Protein AF-A0A6A6B1C8-F1 (afdb_monomer)

pLDDT: mean 87.08, std 14.09, range [43.38, 98.38]

Radius of gyration: 24.01 Å; Cα contacts (8 Å, |Δi|>4): 319; chains: 1; bounding box: 39×41×88 Å

Solvent-accessible surface area (backbone atoms only — not comparable to full-atom values): 12130 Å² total; per-residue (Å²): 131,58,52,66,60,50,43,47,50,53,47,49,48,55,52,43,29,53,68,25,81,79,65,67,47,29,38,34,37,34,41,22,23,79,94,68,82,34,65,44,37,39,39,39,47,68,43,83,43,80,37,74,90,77,73,42,57,25,36,40,29,38,37,33,67,55,19,67,84,50,44,83,77,38,50,70,56,56,53,50,55,71,58,84,76,48,70,48,68,42,77,46,82,42,52,72,65,31,48,37,51,52,30,58,48,45,45,60,23,27,60,76,56,61,88,70,74,74,56,99,86,34,61,45,72,76,65,73,34,85,36,68,30,64,54,91,49,48,54,25,62,61,70,70,43,39,46,45,87,43,66,71,45,28,69,76,36,61,76,44,62,81,48,32,75,64,18,27,37,24,43,49,56,78,78,77,92,45,77,91,82,41,89,68,87,74,74,77,72,74,74,79,79,77,70,58,69,64,54,58,57,52,58,54,58,66,63,75,74,114

Structure (mmCIF, N/CA/C/O backbone):
data_AF-A0A6A6B1C8-F1
#
_entry.id   AF-A0A6A6B1C8-F1
#
loop_
_atom_site.group_PDB
_atom_site.id
_atom_site.type_symbol
_atom_site.label_atom_id
_atom_site.label_alt_id
_atom_site.label_comp_id
_atom_site.label_asym_id
_atom_site.label_entity_id
_atom_site.label_seq_id
_atom_site.pdbx_PDB_ins_code
_atom_site.Cartn_x
_atom_site.Cartn_y
_atom_site.Cartn_z
_atom_site.occupancy
_atom_site.B_iso_or_equiv
_atom_site.auth_seq_id
_atom_site.auth_comp_id
_atom_site.auth_asym_id
_atom_site.auth_atom_id
_atom_site.pdbx_PDB_model_num
ATOM 1 N N . ILE A 1 1 ? 6.700 11.688 18.609 1.00 70.94 1 ILE A N 1
ATOM 2 C CA . ILE A 1 1 ? 6.165 10.345 18.274 1.00 70.94 1 ILE A CA 1
ATOM 3 C C . ILE A 1 1 ? 7.104 9.763 17.229 1.00 70.94 1 ILE A C 1
ATOM 5 O O . ILE A 1 1 ? 7.434 10.493 16.304 1.00 70.94 1 ILE A O 1
ATOM 9 N N . ASP A 1 2 ? 7.600 8.538 17.405 1.00 87.75 2 ASP A N 1
ATOM 10 C CA . ASP A 1 2 ? 8.524 7.925 16.441 1.00 87.75 2 ASP A CA 1
ATOM 11 C C . ASP A 1 2 ? 7.809 7.461 15.154 1.00 87.75 2 ASP A C 1
ATOM 13 O O . ASP A 1 2 ? 6.580 7.336 15.114 1.00 87.75 2 ASP A O 1
ATOM 17 N N . SER A 1 3 ? 8.580 7.186 14.098 1.00 89.50 3 SER A N 1
ATOM 18 C CA . SER A 1 3 ? 8.059 6.811 12.776 1.00 89.50 3 SER A CA 1
ATOM 19 C C . SER A 1 3 ? 7.223 5.528 12.777 1.00 89.50 3 SER A C 1
ATOM 21 O O . SER A 1 3 ? 6.255 5.442 12.022 1.00 89.50 3 SER A O 1
ATOM 23 N N . ARG A 1 4 ? 7.510 4.553 13.650 1.00 89.50 4 ARG A N 1
ATOM 24 C CA . ARG A 1 4 ? 6.739 3.297 13.721 1.00 89.50 4 ARG A CA 1
ATOM 25 C C . ARG A 1 4 ? 5.375 3.527 14.339 1.00 89.50 4 ARG A C 1
ATOM 27 O O . ARG A 1 4 ? 4.384 2.983 13.856 1.00 89.50 4 ARG A O 1
ATOM 34 N N . THR A 1 5 ? 5.316 4.351 15.382 1.00 90.88 5 THR A N 1
ATOM 35 C CA . THR A 1 5 ? 4.042 4.736 15.992 1.00 90.88 5 THR A CA 1
ATOM 36 C C . THR A 1 5 ? 3.161 5.474 14.981 1.00 90.88 5 THR A C 1
ATOM 38 O O . THR A 1 5 ? 1.979 5.154 14.872 1.00 90.88 5 THR A O 1
ATOM 41 N N . ARG A 1 6 ? 3.728 6.388 14.181 1.00 93.69 6 ARG A N 1
ATOM 42 C CA . ARG A 1 6 ? 2.983 7.075 13.109 1.00 93.69 6 ARG A CA 1
ATOM 43 C C . ARG A 1 6 ? 2.518 6.124 12.013 1.00 93.69 6 ARG A C 1
ATOM 45 O O . ARG A 1 6 ? 1.336 6.103 11.702 1.00 93.69 6 ARG A O 1
ATOM 52 N N . PHE A 1 7 ? 3.386 5.230 11.548 1.00 94.94 7 PHE A N 1
ATOM 53 C CA . PHE A 1 7 ? 3.012 4.196 10.582 1.00 94.94 7 PHE A CA 1
ATOM 54 C C . PHE A 1 7 ? 1.857 3.311 11.077 1.00 94.94 7 PHE A C 1
ATOM 56 O O . PHE A 1 7 ? 0.912 3.029 10.338 1.00 94.94 7 PHE A O 1
ATOM 63 N N . LYS A 1 8 ? 1.869 2.923 12.359 1.00 94.44 8 LYS A N 1
ATOM 64 C CA . LYS A 1 8 ? 0.748 2.210 12.994 1.00 94.44 8 LYS A CA 1
ATOM 65 C C . LYS A 1 8 ? -0.526 3.051 13.054 1.00 94.44 8 LYS A C 1
ATOM 67 O O . LYS A 1 8 ? -1.606 2.501 12.855 1.00 94.44 8 LYS A O 1
ATOM 72 N N . GLN A 1 9 ? -0.422 4.357 13.296 1.00 94.19 9 GLN A N 1
ATOM 73 C CA . GLN A 1 9 ? -1.561 5.281 13.233 1.00 94.19 9 GLN A CA 1
ATOM 74 C C . GLN A 1 9 ? -2.109 5.413 11.802 1.00 94.19 9 GLN A C 1
ATOM 76 O O . GLN A 1 9 ? -3.329 5.420 11.623 1.00 94.19 9 GLN A O 1
ATOM 81 N N . GLY A 1 10 ? -1.242 5.440 10.786 1.00 95.25 10 GLY A N 1
ATOM 82 C CA . GLY A 1 10 ? -1.625 5.410 9.374 1.00 95.25 10 GLY A CA 1
ATOM 83 C C . GLY A 1 10 ? -2.378 4.126 9.017 1.00 95.25 10 GLY A C 1
ATOM 84 O O . GLY A 1 10 ? -3.484 4.184 8.478 1.00 95.25 10 GLY A O 1
ATOM 85 N N . LEU A 1 11 ? -1.843 2.963 9.410 1.00 96.75 11 LEU A N 1
ATOM 86 C CA . LEU A 1 11 ? -2.530 1.675 9.270 1.00 96.75 11 LEU A CA 1
ATOM 87 C C . LEU A 1 11 ? -3.881 1.682 9.994 1.00 96.75 11 LEU A C 1
ATOM 89 O O . LEU A 1 11 ? -4.900 1.366 9.388 1.00 96.75 11 LEU A O 1
ATOM 93 N N . PHE A 1 12 ? -3.918 2.088 11.262 1.00 94.81 12 PHE A N 1
ATOM 94 C CA . PHE A 1 12 ? -5.158 2.189 12.033 1.00 94.81 12 PHE A CA 1
ATOM 95 C C . PHE A 1 12 ? -6.208 3.051 11.319 1.00 94.81 12 PHE A C 1
ATOM 97 O O . PHE A 1 12 ? -7.362 2.636 11.200 1.00 94.81 12 PHE A O 1
ATOM 104 N N . SER A 1 13 ? -5.794 4.196 10.770 1.00 94.69 13 SER A N 1
ATOM 105 C CA . SER A 1 13 ? -6.664 5.099 10.013 1.00 94.69 13 SER A CA 1
ATOM 106 C C . SER A 1 13 ? -7.277 4.408 8.793 1.00 94.69 13 SER A C 1
ATOM 108 O O . SER A 1 13 ? -8.493 4.474 8.614 1.00 94.69 13 SER A O 1
ATOM 110 N N . LEU A 1 14 ? -6.486 3.671 7.998 1.00 96.19 14 LEU A N 1
ATOM 111 C CA . LEU A 1 14 ? -7.016 2.896 6.863 1.00 96.19 14 LEU A CA 1
ATOM 112 C C . LEU A 1 14 ? -8.115 1.917 7.303 1.00 96.19 14 LEU A C 1
ATOM 114 O O . LEU A 1 14 ? -9.178 1.847 6.684 1.00 96.19 14 LEU A O 1
ATOM 118 N N . PHE A 1 15 ? -7.871 1.161 8.377 1.00 96.00 15 PHE A N 1
ATOM 119 C CA . PHE A 1 15 ? -8.800 0.135 8.858 1.00 96.00 15 PHE A CA 1
ATOM 120 C C . PHE A 1 15 ? -10.086 0.738 9.423 1.00 96.00 15 PHE A C 1
ATOM 122 O O . PHE A 1 15 ? -11.181 0.287 9.076 1.00 96.00 15 PHE A O 1
ATOM 129 N N . ILE A 1 16 ? -9.974 1.771 10.258 1.00 94.12 16 ILE A N 1
ATOM 130 C CA . ILE A 1 16 ? -11.135 2.422 10.867 1.00 94.12 16 ILE A CA 1
ATOM 131 C C . ILE A 1 16 ? -12.001 3.095 9.809 1.00 94.12 16 ILE A C 1
ATOM 133 O O . ILE A 1 16 ? -13.211 2.852 9.775 1.00 94.12 16 ILE A O 1
ATOM 137 N N . HIS A 1 17 ? -11.404 3.850 8.889 1.00 93.94 17 HIS A N 1
ATOM 138 C CA . HIS A 1 17 ? -12.164 4.471 7.813 1.00 93.94 17 HIS A CA 1
ATOM 139 C C . HIS A 1 17 ? -12.790 3.432 6.881 1.00 93.94 17 HIS A C 1
ATOM 141 O O . HIS A 1 17 ? -13.961 3.565 6.550 1.00 93.94 17 HIS A O 1
ATOM 147 N N . GLN A 1 18 ? -12.093 2.358 6.502 1.00 94.56 18 GLN A N 1
ATOM 148 C CA . GLN A 1 18 ? -12.702 1.329 5.647 1.00 94.56 18 GLN A CA 1
ATOM 149 C C . GLN A 1 18 ? -13.809 0.537 6.361 1.00 94.56 18 GLN A C 1
ATOM 151 O O . GLN A 1 18 ? -14.737 0.030 5.722 1.00 94.56 18 GLN A O 1
ATOM 156 N N . SER A 1 19 ? -13.733 0.402 7.685 1.00 93.38 19 SER A N 1
ATOM 157 C CA . SER A 1 19 ? -14.775 -0.272 8.462 1.00 93.38 19 SER A CA 1
ATOM 158 C C . SER A 1 19 ? -16.072 0.541 8.557 1.00 93.38 19 SER A C 1
ATOM 160 O O . SER A 1 19 ? -17.139 -0.045 8.718 1.00 93.38 19 SER A O 1
ATOM 162 N N . GLY A 1 20 ? -15.998 1.872 8.438 1.00 90.44 20 GLY A N 1
ATOM 163 C CA . GLY A 1 20 ? -17.127 2.771 8.691 1.00 90.44 20 GLY A CA 1
ATOM 164 C C . GLY A 1 20 ? -17.481 2.933 10.175 1.00 90.44 20 GLY A C 1
ATOM 165 O O . GLY A 1 20 ? -18.485 3.563 10.488 1.00 90.44 20 GLY A O 1
ATOM 166 N N . LEU A 1 21 ? -16.667 2.410 11.104 1.00 87.50 21 LEU A N 1
ATOM 167 C CA . LEU A 1 21 ? -16.924 2.502 12.550 1.00 87.50 21 LEU A CA 1
ATOM 168 C C . LEU A 1 21 ? -16.977 3.947 13.072 1.00 87.50 21 LEU A C 1
ATOM 170 O O . LEU A 1 21 ? -17.628 4.209 14.077 1.00 87.50 21 LEU A O 1
ATOM 174 N N . GLN A 1 22 ? -16.320 4.885 12.386 1.00 81.38 22 GLN A N 1
ATOM 175 C CA . GLN A 1 22 ? -16.363 6.320 12.693 1.00 81.38 22 GLN A CA 1
ATOM 176 C C . GLN A 1 22 ? -17.376 7.098 11.830 1.00 81.38 22 GLN A C 1
ATOM 178 O O . GLN A 1 22 ? -17.271 8.312 11.680 1.00 81.38 22 GLN A O 1
ATOM 183 N N . GLY A 1 23 ? -18.366 6.414 11.251 1.00 80.44 23 GLY A N 1
ATOM 184 C CA . GLY A 1 23 ? -19.438 7.026 10.466 1.00 80.44 23 GLY A CA 1
ATOM 185 C C . GLY A 1 23 ? -19.154 7.006 8.968 1.00 80.44 23 GLY A C 1
ATOM 186 O O . GLY A 1 23 ? -19.745 6.202 8.249 1.00 80.44 23 GLY A O 1
ATOM 187 N N . GLN A 1 24 ? -18.257 7.868 8.476 1.00 80.06 24 GLN A N 1
ATOM 188 C CA . GLN A 1 24 ? -17.951 7.899 7.042 1.00 80.06 24 GLN A CA 1
ATOM 189 C C . GLN A 1 24 ? -16.975 6.781 6.673 1.00 80.06 24 GLN A C 1
ATOM 191 O O . GLN A 1 24 ? -15.836 6.732 7.147 1.00 80.06 24 GLN A O 1
ATOM 196 N N . LYS A 1 25 ? -17.434 5.879 5.805 1.00 90.75 25 LYS A N 1
ATOM 197 C CA . LYS A 1 25 ? -16.636 4.766 5.310 1.00 90.75 25 LYS A CA 1
ATOM 198 C C . LYS A 1 25 ? -15.832 5.199 4.097 1.00 90.75 25 LYS A C 1
ATOM 200 O O . LYS A 1 25 ? -16.452 5.441 3.083 1.00 90.75 25 LYS A O 1
ATOM 205 N N . ALA A 1 26 ? -14.501 5.207 4.139 1.00 93.25 26 ALA A N 1
ATOM 206 C CA . ALA A 1 26 ? -13.686 5.514 2.959 1.00 93.25 26 ALA A CA 1
ATOM 207 C C . ALA A 1 26 ? -13.199 4.248 2.245 1.00 93.25 26 ALA A C 1
ATOM 209 O O . ALA A 1 26 ? -12.704 3.323 2.884 1.00 93.25 26 ALA A O 1
ATOM 210 N N . GLY A 1 27 ? -13.317 4.217 0.916 1.00 93.81 27 GLY A N 1
ATOM 211 C CA . GLY A 1 27 ? -12.844 3.109 0.077 1.00 93.81 27 GLY A CA 1
ATOM 212 C C . GLY A 1 27 ? -11.549 3.406 -0.677 1.00 93.81 27 GLY A C 1
ATOM 213 O O . GLY A 1 27 ? -10.902 2.476 -1.160 1.00 93.81 27 GLY A O 1
ATOM 214 N N . VAL A 1 28 ? -11.176 4.682 -0.793 1.00 95.44 28 VAL A N 1
ATOM 215 C CA . VAL A 1 28 ? -9.965 5.131 -1.488 1.00 95.44 28 VAL A CA 1
ATOM 216 C C . VAL A 1 28 ? -9.172 6.038 -0.565 1.00 95.44 28 VAL A C 1
ATOM 218 O O . VAL A 1 28 ? -9.718 6.978 0.009 1.00 95.44 28 VAL A O 1
ATOM 221 N N . PHE A 1 29 ? -7.881 5.758 -0.438 1.00 96.44 29 PHE A N 1
ATOM 222 C CA . PHE A 1 29 ? -6.993 6.456 0.477 1.00 96.44 29 PHE A CA 1
ATOM 223 C C . PHE A 1 29 ? -5.826 7.076 -0.267 1.00 96.44 29 PHE A C 1
ATOM 225 O O . PHE A 1 29 ? -5.157 6.398 -1.045 1.00 96.44 29 PHE A O 1
ATOM 232 N N . PHE A 1 30 ? -5.566 8.345 0.012 1.00 95.81 30 PHE A N 1
ATOM 233 C CA . PHE A 1 30 ? -4.402 9.069 -0.477 1.00 95.81 30 PHE A CA 1
ATOM 234 C C . PHE A 1 30 ? -3.404 9.192 0.668 1.00 95.81 30 PHE A C 1
ATOM 236 O O . PHE A 1 30 ? -3.698 9.844 1.670 1.00 95.81 30 PHE A O 1
ATOM 243 N N . LEU A 1 31 ? -2.238 8.562 0.530 1.00 97.19 31 LEU A N 1
ATOM 244 C CA . LEU A 1 31 ? -1.117 8.782 1.437 1.00 97.19 31 LEU A CA 1
ATOM 245 C C . LEU A 1 31 ? -0.331 9.991 0.932 1.00 97.19 31 LEU A C 1
ATOM 247 O O . LEU A 1 31 ? 0.349 9.932 -0.101 1.00 97.19 31 LEU A O 1
ATOM 251 N N . ASN A 1 32 ? -0.484 11.095 1.652 1.00 95.81 32 ASN A N 1
ATOM 252 C CA . ASN A 1 32 ? 0.034 12.400 1.285 1.00 95.81 32 ASN A CA 1
ATOM 253 C C . ASN A 1 32 ? 1.234 12.750 2.145 1.00 95.81 32 ASN A C 1
ATOM 255 O O . ASN A 1 32 ? 1.145 12.703 3.362 1.00 95.81 32 ASN A O 1
ATOM 259 N N . ASN A 1 33 ? 2.306 13.206 1.518 1.00 95.19 33 ASN A N 1
ATOM 260 C CA . ASN A 1 33 ? 3.383 13.917 2.177 1.00 95.19 33 ASN A CA 1
ATOM 261 C C . ASN A 1 33 ? 3.360 15.380 1.698 1.00 95.19 33 ASN A C 1
ATOM 263 O O . ASN A 1 33 ? 3.877 15.688 0.617 1.00 95.19 33 ASN A O 1
ATOM 267 N N . PRO A 1 34 ? 2.717 16.288 2.461 1.00 90.19 34 PRO A N 1
ATOM 268 C CA . PRO A 1 34 ? 2.572 17.692 2.079 1.00 90.19 34 PRO A CA 1
ATOM 269 C C . PRO A 1 34 ? 3.910 18.415 1.899 1.00 90.19 34 PRO A C 1
ATOM 271 O O . PRO A 1 34 ? 4.010 19.310 1.064 1.00 90.19 34 PRO A O 1
ATOM 274 N N . SER A 1 35 ? 4.936 18.005 2.647 1.00 89.19 35 SER A N 1
ATOM 275 C CA . SER A 1 35 ? 6.284 18.576 2.572 1.00 89.19 35 SER A CA 1
ATOM 276 C C . SER A 1 35 ? 7.041 18.142 1.316 1.00 89.19 35 SER A C 1
ATOM 278 O O . SER A 1 35 ? 8.020 18.780 0.939 1.00 89.19 35 SER A O 1
ATOM 280 N N . ASN A 1 36 ? 6.594 17.072 0.654 1.00 84.44 36 ASN A N 1
ATOM 281 C CA . ASN A 1 36 ? 7.354 16.399 -0.390 1.00 84.44 36 ASN A CA 1
ATOM 282 C C . ASN A 1 36 ? 6.459 15.995 -1.571 1.00 84.44 36 ASN A C 1
ATOM 284 O O . ASN A 1 36 ? 6.319 14.820 -1.886 1.00 84.44 36 ASN A O 1
ATOM 288 N N . GLY A 1 37 ? 5.809 16.960 -2.226 1.00 78.06 37 GLY A N 1
ATOM 289 C CA . GLY A 1 37 ? 5.151 16.721 -3.520 1.00 78.06 37 GLY A CA 1
ATOM 290 C C . GLY A 1 37 ? 3.733 16.134 -3.478 1.00 78.06 37 GLY A C 1
ATOM 291 O O . GLY A 1 37 ? 3.210 15.763 -4.527 1.00 78.06 37 GLY A O 1
ATOM 292 N N . GLY A 1 38 ? 3.072 16.093 -2.315 1.00 89.56 38 GLY A N 1
ATOM 293 C CA . GLY A 1 38 ? 1.651 15.742 -2.217 1.00 89.56 38 GLY A CA 1
ATOM 294 C C . GLY A 1 38 ? 1.414 14.237 -2.099 1.00 89.56 38 GLY A C 1
ATOM 295 O O . GLY A 1 38 ? 1.922 13.611 -1.178 1.00 89.56 38 GLY A O 1
ATOM 296 N N . THR A 1 39 ? 0.591 13.645 -2.966 1.00 93.31 39 THR A N 1
ATOM 297 C CA . THR A 1 39 ? 0.251 12.212 -2.892 1.00 93.31 39 THR A CA 1
ATOM 298 C C . THR A 1 39 ? 1.378 11.333 -3.429 1.00 93.31 39 THR A C 1
ATOM 300 O O . THR A 1 39 ? 1.867 11.556 -4.532 1.00 93.31 39 THR A O 1
ATOM 303 N N . HIS A 1 40 ? 1.721 10.271 -2.694 1.00 95.88 40 HIS A N 1
ATOM 304 C CA . HIS A 1 40 ? 2.712 9.269 -3.122 1.00 95.88 40 HIS A CA 1
ATOM 305 C C . HIS A 1 40 ? 2.108 7.906 -3.409 1.00 95.88 40 HIS A C 1
ATOM 307 O O . HIS A 1 40 ? 2.583 7.184 -4.281 1.00 95.88 40 HIS A O 1
ATOM 313 N N . ILE A 1 41 ? 1.089 7.521 -2.647 1.00 97.62 41 ILE A N 1
ATOM 314 C CA . ILE A 1 41 ? 0.477 6.198 -2.736 1.00 97.62 41 ILE A CA 1
ATOM 315 C C . ILE A 1 41 ? -1.034 6.379 -2.686 1.00 97.62 41 ILE A C 1
ATOM 317 O O . ILE A 1 41 ? -1.555 7.065 -1.807 1.00 97.62 41 ILE A O 1
ATOM 321 N N . VAL A 1 42 ? -1.735 5.745 -3.622 1.00 97.25 42 VAL A N 1
ATOM 322 C CA . VAL A 1 42 ? -3.195 5.644 -3.618 1.00 97.25 42 VAL A CA 1
ATOM 323 C C . VAL A 1 42 ? -3.579 4.195 -3.351 1.00 97.25 42 VAL A C 1
ATOM 325 O O . VAL A 1 42 ? -3.125 3.286 -4.047 1.00 97.25 42 VAL A O 1
ATOM 328 N N . VAL A 1 43 ? -4.421 3.974 -2.346 1.00 98.06 43 VAL A N 1
ATOM 329 C CA . VAL A 1 43 ? -4.880 2.644 -1.931 1.00 98.06 43 VAL A CA 1
ATOM 330 C C . VAL A 1 43 ? -6.377 2.526 -2.185 1.00 98.06 43 VAL A C 1
ATOM 332 O O . VAL A 1 43 ? -7.175 3.266 -1.616 1.00 98.06 43 VAL A O 1
ATOM 335 N N . PHE A 1 44 ? -6.767 1.568 -3.018 1.00 97.50 44 PHE A N 1
ATOM 336 C CA . PHE A 1 44 ? -8.156 1.214 -3.305 1.00 97.50 44 PHE A CA 1
ATOM 337 C C . PHE A 1 44 ? -8.537 -0.004 -2.476 1.00 97.50 44 PHE A C 1
ATOM 339 O O . PHE A 1 44 ? -8.176 -1.125 -2.829 1.00 97.50 44 PHE A O 1
ATOM 346 N N . ALA A 1 45 ? -9.263 0.193 -1.379 1.00 96.94 45 ALA A N 1
ATOM 347 C CA . ALA A 1 45 ? -9.634 -0.882 -0.468 1.00 96.94 45 ALA A CA 1
ATOM 348 C C . ALA A 1 45 ? -10.957 -1.546 -0.889 1.00 96.94 45 ALA A C 1
ATOM 350 O O . ALA A 1 45 ? -12.057 -0.990 -0.747 1.00 96.94 45 ALA A O 1
ATOM 351 N N . SER A 1 46 ? -10.882 -2.779 -1.391 1.00 95.19 46 SER A N 1
ATOM 352 C CA . SER A 1 46 ? -12.064 -3.548 -1.797 1.00 95.19 46 SER A CA 1
ATOM 353 C C . SER A 1 46 ? -12.857 -4.052 -0.589 1.00 95.19 46 SER A C 1
ATOM 355 O O . SER A 1 46 ? -14.089 -4.043 -0.620 1.00 95.19 46 SER A O 1
ATOM 357 N N . GLY A 1 47 ? -12.188 -4.371 0.519 1.00 94.50 47 GLY A N 1
ATOM 358 C CA . GLY A 1 47 ? -12.850 -4.784 1.753 1.00 94.50 47 GLY A CA 1
ATOM 359 C C . GLY A 1 47 ? -11.886 -5.235 2.843 1.00 94.50 47 GLY A C 1
ATOM 360 O O . GLY A 1 47 ? -10.679 -5.324 2.629 1.00 94.50 47 GLY A O 1
ATOM 361 N N . LEU A 1 48 ? -12.449 -5.517 4.017 1.00 95.69 48 LEU A N 1
ATOM 362 C CA . LEU A 1 48 ? -11.767 -6.200 5.113 1.00 95.69 48 LEU A CA 1
ATOM 363 C C . LEU A 1 48 ? -11.948 -7.709 4.940 1.00 95.69 48 LEU A C 1
ATOM 365 O O . LEU A 1 48 ? -13.061 -8.175 4.689 1.00 95.69 48 LEU A O 1
ATOM 369 N N . ARG A 1 49 ? -10.862 -8.467 5.076 1.00 95.75 49 ARG A N 1
ATOM 370 C CA . ARG A 1 49 ? -10.861 -9.930 4.986 1.00 95.75 49 ARG A CA 1
ATOM 371 C C . ARG A 1 49 ? -10.177 -10.538 6.201 1.00 95.75 49 ARG A C 1
ATOM 373 O O . ARG A 1 49 ? -9.267 -9.942 6.773 1.00 95.75 49 ARG A O 1
ATOM 380 N N . LEU A 1 50 ? -10.607 -11.741 6.568 1.00 96.00 50 LEU A N 1
ATOM 381 C CA . LEU A 1 50 ? -9.911 -12.569 7.547 1.00 96.00 50 LEU A CA 1
ATOM 382 C C . LEU A 1 50 ? -8.771 -13.310 6.848 1.00 96.00 50 LEU A C 1
ATOM 384 O O . LEU A 1 50 ? -9.003 -14.041 5.887 1.00 96.00 50 LEU A O 1
ATOM 388 N N . ASP A 1 51 ? -7.556 -13.141 7.353 1.00 93.56 51 ASP A N 1
ATOM 389 C CA . ASP A 1 51 ? -6.426 -14.003 7.036 1.00 93.56 51 ASP A CA 1
ATOM 390 C C . ASP A 1 51 ? -6.277 -15.024 8.166 1.00 93.56 51 ASP A C 1
ATOM 392 O O . ASP A 1 51 ? -5.629 -14.782 9.187 1.00 93.56 51 ASP A O 1
ATOM 396 N N . ALA A 1 52 ? -6.920 -16.176 7.975 1.00 91.31 52 ALA A N 1
ATOM 397 C CA . ALA A 1 52 ? -6.913 -17.259 8.947 1.00 91.31 52 ALA A CA 1
ATOM 398 C C . ALA A 1 52 ? -5.508 -17.848 9.162 1.00 91.31 52 ALA A C 1
ATOM 400 O O . ALA A 1 52 ? -5.184 -18.244 10.282 1.00 91.31 52 ALA A O 1
ATOM 401 N N . ALA A 1 53 ? -4.664 -17.870 8.125 1.00 89.31 53 ALA A N 1
ATOM 402 C CA . ALA A 1 53 ? -3.322 -18.440 8.206 1.00 89.31 53 ALA A CA 1
ATOM 403 C C . ALA A 1 53 ? -2.411 -17.587 9.097 1.00 89.31 53 ALA A C 1
ATOM 405 O O . ALA A 1 53 ? -1.698 -18.127 9.943 1.00 89.31 53 ALA A O 1
ATOM 406 N N . SER A 1 54 ? -2.500 -16.258 8.973 1.00 88.19 54 SER A N 1
ATOM 407 C CA . SER A 1 54 ? -1.748 -15.329 9.833 1.00 88.19 54 SER A CA 1
ATOM 408 C C . SER A 1 54 ? -2.527 -14.877 11.078 1.00 88.19 54 SER A C 1
ATOM 410 O O . SER A 1 54 ? -2.039 -14.022 11.814 1.00 88.19 54 SER A O 1
ATOM 412 N N . ARG A 1 55 ? -3.733 -15.421 11.314 1.00 92.56 55 ARG A N 1
ATOM 413 C CA . ARG A 1 55 ? -4.646 -15.066 12.423 1.00 92.56 55 ARG A CA 1
ATOM 414 C C . ARG A 1 55 ? -4.841 -13.555 12.576 1.00 92.56 55 ARG A C 1
ATOM 416 O O . ARG A 1 55 ? -4.810 -13.018 13.681 1.00 92.56 55 ARG A O 1
ATOM 423 N N . THR A 1 56 ? -5.022 -12.869 11.455 1.00 93.81 56 THR A N 1
ATOM 424 C CA . THR A 1 56 ? -5.161 -11.412 11.414 1.00 93.81 56 THR A CA 1
ATOM 425 C C . THR A 1 56 ? -6.278 -10.996 10.463 1.00 93.81 56 THR A C 1
ATOM 427 O O . THR A 1 56 ? -6.869 -11.814 9.758 1.00 93.81 56 THR A O 1
ATOM 430 N N . VAL A 1 57 ? -6.576 -9.704 10.448 1.00 95.31 57 VAL A N 1
ATOM 431 C CA . VAL A 1 57 ? -7.398 -9.073 9.416 1.00 95.31 57 VAL A CA 1
ATOM 432 C C . VAL A 1 57 ? -6.494 -8.389 8.404 1.00 95.31 57 VAL A C 1
ATOM 434 O O . VAL A 1 57 ? -5.424 -7.885 8.745 1.00 95.31 57 VAL A O 1
ATOM 437 N N . VAL A 1 58 ? -6.929 -8.342 7.153 1.00 97.25 58 VAL A N 1
ATOM 438 C CA . VAL A 1 58 ? -6.243 -7.601 6.096 1.00 97.25 58 VAL A CA 1
ATOM 439 C C . VAL A 1 58 ? -7.228 -6.719 5.352 1.00 97.25 58 VAL A C 1
ATOM 441 O O . VAL A 1 58 ? -8.396 -7.068 5.170 1.00 97.25 58 VAL A O 1
ATOM 444 N N . LEU A 1 59 ? -6.741 -5.577 4.893 1.00 97.69 59 LEU A N 1
ATOM 445 C CA . LEU A 1 59 ? -7.368 -4.829 3.824 1.00 97.69 59 LEU A CA 1
ATOM 446 C C . LEU A 1 59 ? -6.946 -5.470 2.508 1.00 97.69 59 LEU A C 1
ATOM 448 O O . LEU A 1 59 ? -5.760 -5.522 2.184 1.00 97.69 59 LEU A O 1
ATOM 452 N N . ASP A 1 60 ? -7.923 -5.960 1.759 1.00 97.69 60 ASP A N 1
ATOM 453 C CA . ASP A 1 60 ? -7.721 -6.364 0.375 1.00 97.69 60 ASP A CA 1
ATOM 454 C C . ASP A 1 60 ? -7.752 -5.112 -0.498 1.00 97.69 60 ASP A C 1
ATOM 456 O O . ASP A 1 60 ? -8.718 -4.339 -0.463 1.00 97.69 60 ASP A O 1
ATOM 460 N N . THR A 1 61 ? -6.658 -4.861 -1.210 1.00 98.38 61 THR A N 1
ATOM 461 C CA . THR A 1 61 ? -6.436 -3.573 -1.864 1.00 98.38 61 THR A CA 1
ATOM 462 C C . THR A 1 61 ? -5.819 -3.709 -3.246 1.00 98.38 61 THR A C 1
ATOM 464 O O . THR A 1 61 ? -5.093 -4.660 -3.528 1.00 98.38 61 THR A O 1
ATOM 467 N N . ALA A 1 62 ? -6.058 -2.708 -4.091 1.00 98.31 62 ALA A N 1
ATOM 468 C CA . ALA A 1 62 ? -5.145 -2.365 -5.174 1.00 98.31 62 ALA A CA 1
ATOM 469 C C . ALA A 1 62 ? -4.362 -1.112 -4.778 1.00 98.31 62 ALA A C 1
ATOM 471 O O . ALA A 1 62 ? -4.955 -0.119 -4.352 1.00 98.31 62 ALA A O 1
ATOM 472 N N . VAL A 1 63 ? -3.044 -1.149 -4.929 1.00 98.31 63 VAL A N 1
ATOM 473 C CA . VAL A 1 63 ? -2.154 -0.040 -4.591 1.00 98.31 63 VAL A CA 1
ATOM 474 C C . VAL A 1 63 ? -1.539 0.527 -5.856 1.00 98.31 63 VAL A C 1
ATOM 476 O O . VAL A 1 63 ? -1.033 -0.212 -6.699 1.00 98.31 63 VAL A O 1
ATOM 479 N N . LEU A 1 64 ? -1.573 1.849 -5.968 1.00 97.56 64 LEU A N 1
ATOM 480 C CA . LEU A 1 64 ? -0.933 2.619 -7.021 1.00 97.56 64 LEU A CA 1
ATOM 481 C C . LEU A 1 64 ? 0.130 3.520 -6.385 1.00 97.56 64 LEU A C 1
ATOM 483 O O . LEU A 1 64 ? -0.205 4.434 -5.634 1.00 97.56 64 LEU A O 1
ATOM 487 N N . VAL A 1 65 ? 1.403 3.266 -6.683 1.00 97.19 65 VAL A N 1
ATOM 488 C CA . VAL A 1 65 ? 2.513 4.134 -6.263 1.00 97.19 65 VAL A CA 1
ATOM 489 C C . VAL A 1 65 ? 2.736 5.181 -7.345 1.00 97.19 65 VAL A C 1
ATOM 491 O O . VAL A 1 65 ? 3.001 4.826 -8.489 1.00 97.19 65 VAL A O 1
ATOM 494 N N . LEU A 1 66 ? 2.619 6.459 -6.995 1.00 95.31 66 LEU A N 1
ATOM 495 C CA . LEU A 1 66 ? 2.787 7.572 -7.922 1.00 95.31 66 LEU A CA 1
ATOM 496 C C . LEU A 1 66 ? 4.280 7.839 -8.134 1.00 95.31 66 LEU A C 1
ATOM 498 O O . LEU A 1 66 ? 4.973 8.351 -7.258 1.00 95.31 66 LEU A O 1
ATOM 502 N N . THR A 1 67 ? 4.778 7.465 -9.310 1.00 94.38 67 THR A N 1
ATOM 503 C CA . THR A 1 67 ? 6.171 7.674 -9.721 1.00 94.38 67 THR A CA 1
ATOM 504 C C . THR A 1 67 ? 6.269 8.712 -10.829 1.00 94.38 67 THR A C 1
ATOM 506 O O . THR A 1 67 ? 5.298 8.951 -11.555 1.00 94.38 67 THR A O 1
ATOM 509 N N . ARG A 1 68 ? 7.452 9.309 -11.009 1.00 92.75 68 ARG A N 1
ATOM 510 C CA . ARG A 1 68 ? 7.681 10.308 -12.070 1.00 92.75 68 ARG A CA 1
ATOM 511 C C . ARG A 1 68 ? 7.323 9.755 -13.449 1.00 92.75 68 ARG A C 1
ATOM 513 O O . ARG A 1 68 ? 6.753 10.474 -14.266 1.00 92.75 68 ARG A O 1
ATOM 520 N N . GLU A 1 69 ? 7.607 8.476 -13.675 1.00 89.88 69 GLU A N 1
ATOM 521 C CA . GLU A 1 69 ? 7.371 7.787 -14.942 1.00 89.88 69 GLU A CA 1
ATOM 522 C C . GLU A 1 69 ? 5.879 7.630 -15.239 1.00 89.88 69 GLU A C 1
ATOM 524 O O . GLU A 1 69 ? 5.472 7.763 -16.391 1.00 89.88 69 GLU A O 1
ATOM 529 N N . ILE A 1 70 ? 5.048 7.356 -14.225 1.00 92.88 70 ILE A N 1
ATOM 530 C CA . ILE A 1 70 ? 3.620 7.099 -14.456 1.00 92.88 70 ILE A CA 1
ATOM 531 C C . ILE A 1 70 ? 2.754 8.355 -14.369 1.00 92.88 70 ILE A C 1
ATOM 533 O O . ILE A 1 70 ? 1.656 8.350 -14.925 1.00 92.88 70 ILE A O 1
ATOM 537 N N . MET A 1 71 ? 3.219 9.426 -13.712 1.00 90.06 71 MET A N 1
ATOM 538 C CA . MET A 1 71 ? 2.416 10.632 -13.454 1.00 90.06 71 MET A CA 1
ATOM 539 C C . MET A 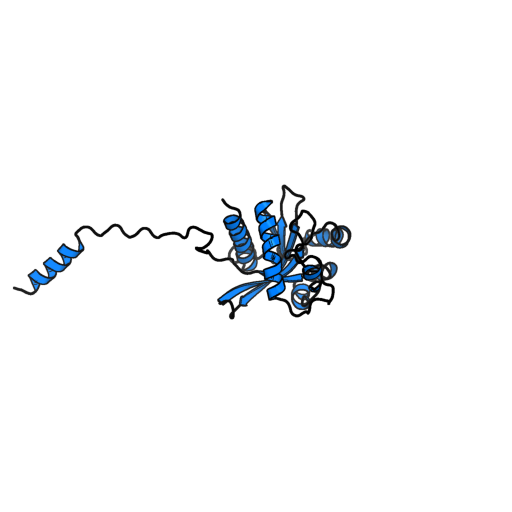1 71 ? 1.832 11.256 -14.728 1.00 90.06 71 MET A C 1
ATOM 541 O O . MET A 1 71 ? 0.655 11.619 -14.750 1.00 90.06 71 MET A O 1
ATOM 545 N N . SER A 1 72 ? 2.609 11.311 -15.813 1.00 88.62 72 SER A N 1
ATOM 546 C CA . SER A 1 72 ? 2.146 11.822 -17.114 1.00 88.62 72 SER A CA 1
ATOM 547 C C . SER A 1 72 ? 1.001 10.992 -17.712 1.00 88.62 72 SER A C 1
ATOM 549 O O . SER A 1 72 ? 0.161 11.523 -18.435 1.00 88.62 72 SER A O 1
ATOM 551 N N . HIS A 1 73 ? 0.926 9.701 -17.382 1.00 89.81 73 HIS A N 1
ATOM 552 C CA . HIS A 1 73 ? -0.090 8.779 -17.887 1.00 89.81 73 HIS A CA 1
ATOM 553 C C . HIS A 1 73 ? -1.374 8.757 -17.054 1.00 89.81 73 HIS A C 1
ATOM 555 O O . HIS A 1 73 ? -2.405 8.305 -17.552 1.00 89.81 73 HIS A O 1
ATOM 561 N N . ILE A 1 74 ? -1.321 9.202 -15.795 1.00 90.56 74 ILE A N 1
ATOM 562 C CA . ILE A 1 74 ? -2.432 9.065 -14.839 1.00 90.56 74 ILE A CA 1
ATOM 563 C C . ILE A 1 74 ? -2.981 10.402 -14.336 1.00 90.56 74 ILE A C 1
ATOM 565 O O . ILE A 1 74 ? -3.919 10.396 -13.545 1.00 90.56 74 ILE A O 1
ATOM 569 N N . LEU A 1 75 ? -2.467 11.542 -14.810 1.00 87.69 75 LEU A N 1
ATOM 570 C CA . LEU A 1 75 ? -2.923 12.869 -14.378 1.00 87.69 75 LEU A CA 1
ATOM 571 C C . LEU A 1 75 ? -4.443 13.049 -14.526 1.00 87.69 75 LEU A C 1
ATOM 573 O O . LEU A 1 75 ? -5.111 13.436 -13.570 1.00 87.69 75 LEU A O 1
ATOM 577 N N . GLY A 1 76 ? -5.001 12.701 -15.690 1.00 86.62 76 GLY A N 1
ATOM 578 C CA . GLY A 1 76 ? -6.450 12.765 -15.914 1.00 86.62 76 GLY A CA 1
ATOM 579 C C . GLY A 1 76 ? -7.235 11.827 -14.990 1.00 86.62 76 GLY A C 1
ATOM 580 O O . GLY A 1 76 ? -8.302 12.181 -14.506 1.00 86.62 76 GLY A O 1
ATOM 581 N N . PHE A 1 77 ? -6.673 10.662 -14.656 1.00 88.94 77 PHE A N 1
ATOM 582 C CA . PHE A 1 77 ? -7.272 9.740 -13.690 1.00 88.94 77 PHE A CA 1
ATOM 583 C C . PHE A 1 77 ? -7.285 10.313 -12.263 1.00 88.94 77 PHE A C 1
ATOM 585 O O . PHE A 1 77 ? -8.289 10.180 -11.568 1.00 88.94 77 PHE A O 1
ATOM 592 N N . ILE A 1 78 ? -6.211 10.980 -11.830 1.00 87.00 78 ILE A N 1
ATOM 593 C CA . ILE A 1 78 ? -6.168 11.652 -10.522 1.00 87.00 78 ILE A CA 1
ATOM 594 C C . ILE A 1 78 ? -7.195 12.793 -10.469 1.00 87.00 78 ILE A C 1
ATOM 596 O O . ILE A 1 78 ? -7.921 12.923 -9.486 1.00 87.00 78 ILE A O 1
ATOM 600 N N . GLN A 1 79 ? -7.317 13.579 -11.542 1.00 85.44 79 GLN A N 1
ATOM 601 C CA . GLN A 1 79 ? -8.343 14.624 -11.648 1.00 85.44 79 GLN A CA 1
ATOM 602 C C . GLN A 1 79 ? -9.760 14.039 -11.557 1.00 85.44 79 GLN A C 1
ATOM 604 O O . GLN A 1 79 ? -10.588 14.543 -10.795 1.00 85.44 79 GLN A O 1
ATOM 609 N N . ASP A 1 80 ? -10.016 12.933 -12.263 1.00 84.62 80 ASP A N 1
ATOM 610 C CA . ASP A 1 80 ? -11.293 12.222 -12.198 1.00 84.62 80 ASP A CA 1
ATOM 611 C C . ASP A 1 80 ? -11.599 11.739 -10.773 1.00 84.62 80 ASP A C 1
ATOM 613 O O . ASP A 1 80 ? -12.735 11.885 -10.315 1.00 84.62 80 ASP A O 1
ATOM 617 N N . LEU A 1 81 ? -10.597 11.225 -10.045 1.00 85.75 81 LEU A N 1
ATOM 618 C CA . LEU A 1 81 ? -10.773 10.783 -8.659 1.00 85.75 81 LEU A CA 1
ATOM 619 C C . LEU A 1 81 ? -11.279 11.911 -7.754 1.00 85.75 81 LEU A C 1
ATOM 621 O O . LEU A 1 81 ? -12.194 11.682 -6.964 1.00 85.75 81 LEU A O 1
ATOM 625 N N . HIS A 1 82 ? -10.748 13.126 -7.901 1.00 80.38 82 HIS A N 1
ATOM 626 C CA . HIS A 1 82 ? -11.179 14.286 -7.113 1.00 80.38 82 HIS A CA 1
ATOM 627 C C . HIS A 1 82 ? -12.555 14.841 -7.526 1.00 80.38 82 HIS A C 1
ATOM 629 O O . HIS A 1 82 ? -13.198 15.554 -6.750 1.00 80.38 82 HIS A O 1
ATOM 635 N N . SER A 1 83 ? -13.051 14.506 -8.719 1.00 73.88 83 SER A N 1
ATOM 636 C CA . SER A 1 83 ? -14.279 15.068 -9.294 1.00 73.88 83 SER A CA 1
ATOM 637 C C . SER A 1 83 ? -15.586 14.448 -8.749 1.00 73.88 83 SER A C 1
ATOM 639 O O . SER A 1 83 ? -16.406 13.953 -9.507 1.00 73.88 83 SER A O 1
ATOM 641 N N . LYS A 1 84 ? -15.818 14.472 -7.424 1.00 55.88 84 LYS A N 1
ATOM 642 C CA . LYS A 1 84 ? -17.106 14.234 -6.699 1.00 55.88 84 LYS A CA 1
ATOM 643 C C . LYS A 1 84 ? -17.984 13.001 -7.053 1.00 55.88 84 LYS A C 1
ATOM 645 O O . LYS A 1 84 ? -19.031 12.831 -6.439 1.00 55.88 84 LYS A O 1
ATOM 650 N N . LYS A 1 85 ? -17.593 12.129 -7.986 1.00 56.75 85 LYS A N 1
ATOM 651 C CA . LYS A 1 85 ? -18.293 10.881 -8.370 1.00 56.75 85 LYS A CA 1
ATOM 652 C C . LYS A 1 85 ? -17.576 9.617 -7.887 1.00 56.75 85 LYS A C 1
ATOM 654 O O . LYS A 1 85 ? -17.980 8.507 -8.222 1.00 56.75 85 LYS A O 1
ATOM 659 N N . SER A 1 86 ? -16.495 9.791 -7.140 1.00 57.94 86 SER A N 1
ATOM 660 C CA . SER A 1 86 ? -15.681 8.709 -6.601 1.00 57.94 86 SER A CA 1
ATOM 661 C C . SER A 1 86 ? -16.264 8.189 -5.283 1.00 57.94 86 SER A C 1
ATOM 663 O O . SER A 1 86 ? -17.005 8.922 -4.628 1.00 57.94 86 SER A O 1
ATOM 665 N N . PRO A 1 87 ? -15.943 6.945 -4.877 1.00 63.09 87 PRO A N 1
ATOM 666 C CA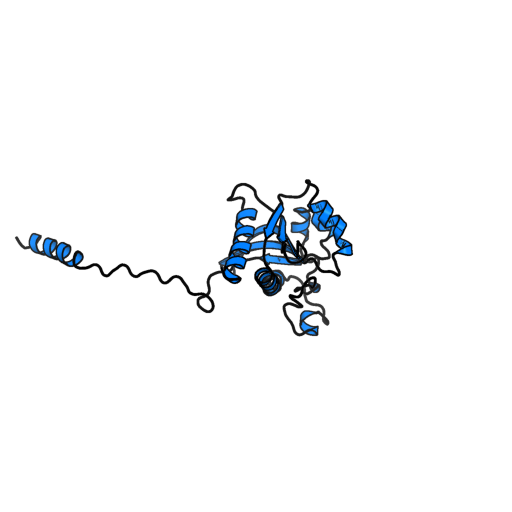 . PRO A 1 87 ? -16.205 6.459 -3.515 1.00 63.09 87 PRO A CA 1
ATOM 667 C C . PRO A 1 87 ? -15.726 7.469 -2.467 1.00 63.09 87 PRO A C 1
ATOM 669 O O . PRO A 1 87 ? -14.842 8.267 -2.757 1.00 63.09 87 PRO A O 1
ATOM 672 N N . ASP A 1 88 ? -16.253 7.398 -1.247 1.00 85.19 88 ASP A N 1
ATOM 673 C CA . ASP A 1 88 ? -15.731 8.148 -0.103 1.00 85.19 88 ASP A CA 1
ATOM 674 C C . ASP A 1 88 ? -14.190 8.043 -0.046 1.00 85.19 88 ASP A C 1
ATOM 676 O O . ASP A 1 88 ? -13.618 6.953 0.099 1.00 85.19 88 ASP A O 1
ATOM 680 N N . ILE A 1 89 ? -13.524 9.183 -0.249 1.00 89.69 89 ILE A N 1
ATOM 681 C CA . ILE A 1 89 ? -12.068 9.332 -0.279 1.00 89.69 89 ILE A CA 1
ATOM 682 C C . ILE A 1 89 ? -11.605 9.840 1.085 1.00 89.69 89 ILE A C 1
ATOM 684 O O . ILE A 1 89 ? -12.178 10.790 1.616 1.00 89.69 89 ILE A O 1
ATOM 688 N N . ALA A 1 90 ? -10.520 9.272 1.606 1.00 92.31 90 ALA A N 1
ATOM 689 C CA . ALA A 1 90 ? -9.806 9.809 2.758 1.00 92.31 90 ALA A CA 1
ATOM 690 C C . ALA A 1 90 ? -8.355 10.149 2.392 1.00 92.31 90 ALA A C 1
ATOM 692 O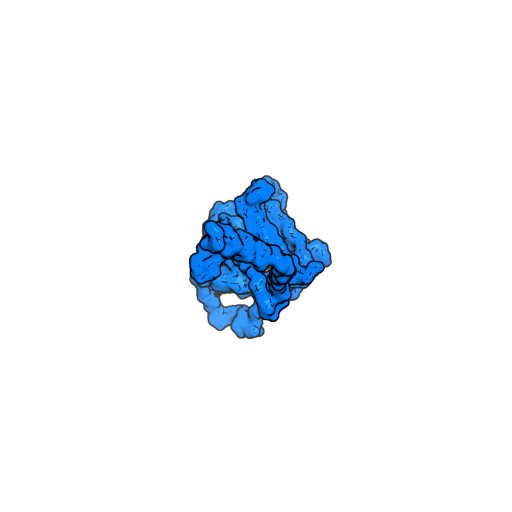 O . ALA A 1 90 ? -7.714 9.462 1.595 1.00 92.31 90 ALA A O 1
ATOM 693 N N . ALA A 1 91 ? -7.830 11.213 2.991 1.00 93.12 91 ALA A N 1
ATOM 694 C CA . ALA A 1 91 ? -6.425 11.583 2.900 1.00 93.12 91 ALA A CA 1
ATOM 695 C C . ALA A 1 91 ? -5.750 11.326 4.249 1.00 93.12 91 ALA A C 1
ATOM 697 O O . ALA A 1 91 ? -6.265 11.737 5.286 1.00 93.12 91 ALA A O 1
ATOM 698 N N . ILE A 1 92 ? -4.598 10.662 4.224 1.00 95.25 92 ILE A N 1
ATOM 699 C CA . ILE A 1 92 ? -3.758 10.419 5.396 1.00 95.25 92 ILE A CA 1
ATOM 700 C C . ILE A 1 92 ? -2.456 11.171 5.158 1.00 95.25 92 ILE A C 1
ATOM 702 O O . ILE A 1 92 ? -1.725 10.871 4.214 1.00 95.25 92 ILE A O 1
ATOM 706 N N . ASN A 1 93 ? -2.195 12.173 5.994 1.00 96.12 93 ASN A N 1
ATOM 707 C CA . ASN A 1 93 ? -0.955 12.931 5.935 1.00 96.12 93 ASN A CA 1
ATOM 708 C C . ASN A 1 93 ? 0.132 12.178 6.702 1.00 96.12 93 ASN A C 1
ATOM 710 O O . ASN A 1 93 ? -0.047 11.865 7.877 1.00 96.12 93 ASN A O 1
ATOM 714 N N . ILE A 1 94 ? 1.238 11.925 6.020 1.00 95.56 94 ILE A N 1
ATOM 715 C CA . ILE A 1 94 ? 2.418 11.210 6.492 1.00 95.56 94 ILE A CA 1
ATOM 716 C C . ILE A 1 94 ? 3.648 12.077 6.216 1.00 95.56 94 ILE A C 1
ATOM 718 O O . ILE A 1 94 ? 3.620 12.930 5.326 1.00 95.56 94 ILE A O 1
ATOM 722 N N . ASP A 1 95 ? 4.725 11.883 6.965 1.00 94.69 95 ASP A N 1
ATOM 723 C CA . ASP A 1 95 ? 5.984 12.586 6.716 1.00 94.69 95 ASP A CA 1
ATOM 724 C C . ASP A 1 95 ? 7.017 11.712 6.000 1.00 94.69 95 ASP A C 1
ATOM 726 O O . ASP A 1 95 ? 6.696 10.622 5.519 1.00 94.69 95 ASP A O 1
ATOM 730 N N . ASP A 1 96 ? 8.244 12.215 5.856 1.00 94.88 96 ASP A N 1
ATOM 731 C CA . ASP A 1 96 ? 9.282 11.555 5.065 1.00 94.88 96 ASP A CA 1
ATOM 732 C C . ASP A 1 96 ? 9.684 10.199 5.660 1.00 94.88 96 ASP A C 1
ATOM 734 O O . ASP A 1 96 ? 9.762 9.210 4.924 1.00 94.88 96 ASP A O 1
ATOM 738 N N . GLU A 1 97 ? 9.871 10.108 6.982 1.00 94.94 97 GLU A N 1
ATOM 739 C CA . GLU A 1 97 ? 10.240 8.842 7.621 1.00 94.94 97 GLU A CA 1
ATOM 740 C C . GLU A 1 97 ? 9.094 7.827 7.586 1.00 94.94 97 GLU A C 1
ATOM 742 O O . GLU A 1 97 ? 9.328 6.631 7.383 1.00 94.94 97 GLU A O 1
ATOM 747 N N . GLU A 1 98 ? 7.846 8.273 7.772 1.00 95.38 98 GLU A N 1
ATOM 748 C CA . GLU A 1 98 ? 6.690 7.382 7.653 1.00 95.38 98 GLU A CA 1
ATOM 749 C C . GLU A 1 98 ? 6.502 6.901 6.205 1.00 95.38 98 GLU A C 1
ATOM 751 O O . GLU A 1 98 ? 6.274 5.711 5.979 1.00 95.38 98 GLU A O 1
ATOM 756 N N . LEU A 1 99 ? 6.654 7.783 5.212 1.00 96.12 99 LEU A N 1
ATOM 757 C CA . LEU A 1 99 ? 6.598 7.421 3.793 1.00 96.12 99 LEU A CA 1
ATOM 758 C C . LEU A 1 99 ? 7.683 6.409 3.420 1.00 96.12 99 LEU A C 1
ATOM 760 O O . LEU A 1 99 ? 7.406 5.466 2.671 1.00 96.12 99 LEU A O 1
ATOM 764 N N . GLN A 1 100 ? 8.901 6.573 3.939 1.00 96.00 100 GLN A N 1
ATOM 765 C CA . GLN A 1 100 ? 9.955 5.583 3.745 1.00 96.00 100 GLN A CA 1
ATOM 766 C C . GLN A 1 100 ? 9.512 4.224 4.294 1.00 96.00 100 GLN A C 1
ATOM 768 O O . GLN A 1 100 ? 9.583 3.231 3.572 1.00 96.00 100 GLN A O 1
ATOM 773 N N . LEU A 1 101 ? 8.964 4.178 5.512 1.00 95.50 101 LEU A N 1
ATOM 774 C CA . LEU A 1 101 ? 8.486 2.933 6.119 1.00 95.50 101 LEU A CA 1
ATOM 775 C C . LEU A 1 101 ? 7.320 2.299 5.337 1.00 95.50 101 LEU A C 1
ATOM 777 O O . LEU A 1 101 ? 7.286 1.078 5.160 1.00 95.50 101 LEU A O 1
ATOM 781 N N . TRP A 1 102 ? 6.407 3.105 4.788 1.00 97.38 102 TRP A N 1
ATOM 782 C CA . TRP A 1 102 ? 5.390 2.629 3.844 1.00 97.38 102 TRP A CA 1
ATOM 783 C C . TRP A 1 102 ? 6.019 1.962 2.620 1.00 97.38 102 TRP A C 1
ATOM 785 O O . TRP A 1 102 ? 5.614 0.861 2.253 1.00 97.38 102 TRP A O 1
ATOM 795 N N . LYS A 1 103 ? 7.031 2.578 2.002 1.00 97.50 103 LYS A N 1
ATOM 796 C CA . LYS A 1 103 ? 7.702 2.007 0.824 1.00 97.50 103 LYS A CA 1
ATOM 797 C C . LYS A 1 103 ? 8.525 0.754 1.143 1.00 97.50 103 LYS A C 1
ATOM 799 O O . LYS A 1 103 ? 8.555 -0.150 0.313 1.00 97.50 103 LYS A O 1
ATOM 804 N N . GLU A 1 104 ? 9.137 0.670 2.323 1.00 96.81 104 GLU A N 1
ATOM 805 C CA . GLU A 1 104 ? 9.850 -0.531 2.796 1.00 96.81 104 GLU A CA 1
ATOM 806 C C . GLU A 1 104 ? 8.897 -1.711 3.049 1.00 96.81 104 GLU A C 1
ATOM 808 O O . GLU A 1 104 ? 9.224 -2.865 2.776 1.00 96.81 104 GLU A O 1
ATOM 813 N N . THR A 1 105 ? 7.689 -1.438 3.549 1.00 96.19 105 THR A N 1
ATOM 814 C CA . THR A 1 105 ? 6.718 -2.484 3.920 1.00 96.19 105 THR A CA 1
ATOM 815 C C . THR A 1 105 ? 5.836 -2.938 2.759 1.00 96.19 105 THR A C 1
ATOM 817 O O . THR A 1 105 ? 5.394 -4.090 2.730 1.00 96.19 105 THR A O 1
ATOM 820 N N . LEU A 1 106 ? 5.600 -2.072 1.771 1.00 97.75 106 LEU A N 1
ATOM 821 C CA . LEU A 1 106 ? 4.679 -2.343 0.669 1.00 97.75 106 LEU A CA 1
ATOM 822 C C . LEU A 1 106 ? 4.994 -3.618 -0.140 1.00 97.75 106 LEU A C 1
ATOM 824 O O . LEU A 1 106 ? 4.045 -4.347 -0.444 1.00 97.75 106 LEU A O 1
ATOM 828 N N . PRO A 1 107 ? 6.265 -3.956 -0.455 1.00 97.44 107 PRO A N 1
ATOM 829 C CA . PRO A 1 107 ? 6.588 -5.214 -1.124 1.00 97.44 107 PRO A CA 1
ATOM 830 C C . PRO A 1 107 ? 6.068 -6.438 -0.370 1.00 97.44 107 PRO A C 1
ATOM 832 O O . PRO A 1 107 ? 5.531 -7.346 -0.995 1.00 97.44 107 PRO A O 1
ATOM 835 N N . ALA A 1 108 ? 6.148 -6.453 0.964 1.00 96.00 108 ALA A N 1
ATOM 836 C CA . ALA A 1 108 ? 5.658 -7.576 1.759 1.00 96.00 108 ALA A CA 1
ATOM 837 C C . ALA A 1 108 ? 4.132 -7.734 1.638 1.00 96.00 108 ALA A C 1
ATOM 839 O O . ALA A 1 108 ? 3.637 -8.852 1.494 1.00 96.00 108 ALA A O 1
ATOM 840 N N . PHE A 1 109 ? 3.379 -6.629 1.636 1.00 97.44 109 PHE A N 1
ATOM 841 C CA . PHE A 1 109 ? 1.925 -6.668 1.432 1.00 97.44 109 PHE A CA 1
ATOM 842 C C . PHE A 1 109 ? 1.535 -7.135 0.026 1.00 97.44 109 PHE A C 1
ATOM 844 O O . PHE A 1 109 ? 0.531 -7.833 -0.128 1.00 97.44 109 PHE A O 1
ATOM 851 N N . VAL A 1 110 ? 2.324 -6.772 -0.988 1.00 97.75 110 VAL A N 1
ATOM 852 C CA . VAL A 1 110 ? 2.121 -7.184 -2.384 1.00 97.75 110 VAL A CA 1
ATOM 853 C C . VAL A 1 110 ? 2.455 -8.658 -2.596 1.00 97.75 110 VAL A C 1
ATOM 855 O O . VAL A 1 110 ? 1.648 -9.398 -3.156 1.00 97.75 110 VAL A O 1
ATOM 858 N N . GLU A 1 111 ? 3.615 -9.114 -2.122 1.00 95.12 111 GLU A N 1
ATOM 859 C CA . GLU A 1 111 ? 4.079 -10.491 -2.331 1.00 95.12 111 GLU A CA 1
ATOM 860 C C . GLU A 1 111 ? 3.166 -11.521 -1.654 1.00 95.12 111 GLU A C 1
ATOM 862 O O . GLU A 1 111 ? 2.980 -12.622 -2.170 1.00 95.12 111 GLU A O 1
ATOM 867 N N . ARG A 1 112 ? 2.494 -11.142 -0.559 1.00 92.19 112 ARG A N 1
ATOM 868 C CA . ARG A 1 112 ? 1.438 -11.954 0.073 1.00 92.19 112 ARG A CA 1
ATOM 869 C C . ARG A 1 112 ? 0.236 -12.222 -0.844 1.00 92.19 112 ARG A C 1
ATOM 871 O O . ARG A 1 112 ? -0.463 -13.210 -0.642 1.00 92.19 112 ARG A O 1
ATOM 878 N N . CYS A 1 113 ? -0.010 -11.370 -1.838 1.00 94.31 113 CYS A N 1
ATOM 879 C CA . CYS A 1 113 ? -1.095 -11.513 -2.816 1.00 94.31 113 CYS A CA 1
ATOM 880 C C . CYS A 1 113 ? -0.646 -12.132 -4.143 1.00 94.31 113 CYS A C 1
ATOM 882 O O . CYS A 1 113 ? -1.442 -12.200 -5.085 1.00 94.31 113 CYS A O 1
ATOM 884 N N . ARG A 1 114 ? 0.619 -12.546 -4.256 1.00 92.31 114 ARG A N 1
ATOM 885 C CA . ARG A 1 114 ? 1.189 -12.969 -5.528 1.00 92.31 114 ARG A CA 1
ATOM 886 C C . ARG A 1 114 ? 0.537 -14.256 -6.036 1.00 92.31 114 ARG A C 1
ATOM 888 O O . ARG A 1 114 ? 0.760 -15.343 -5.516 1.00 92.31 114 ARG A O 1
ATOM 895 N N . THR A 1 115 ? -0.206 -14.124 -7.129 1.00 91.69 115 THR A N 1
ATOM 896 C CA . THR A 1 115 ? -0.723 -15.237 -7.948 1.00 91.69 115 THR A CA 1
ATOM 897 C C . THR A 1 115 ? 0.026 -15.377 -9.275 1.00 91.69 115 THR A C 1
ATOM 899 O O . THR A 1 115 ? -0.309 -16.214 -10.110 1.00 91.69 115 THR A O 1
ATOM 902 N N . TRP A 1 116 ? 1.042 -14.539 -9.487 1.00 92.44 116 TRP A N 1
ATOM 903 C CA . TRP A 1 116 ? 1.878 -14.514 -10.679 1.00 92.44 116 TRP A CA 1
ATOM 904 C C . TRP A 1 116 ? 3.290 -15.016 -10.377 1.00 92.44 116 TRP A C 1
ATOM 906 O O . TRP A 1 116 ? 3.782 -14.969 -9.248 1.00 92.44 116 TRP A O 1
ATOM 916 N N . ASN A 1 117 ? 3.978 -15.459 -11.422 1.00 89.00 117 ASN A N 1
ATOM 917 C CA . ASN A 1 117 ? 5.413 -15.683 -11.359 1.00 89.00 117 ASN A CA 1
ATOM 918 C C . ASN A 1 117 ? 6.141 -14.408 -11.767 1.00 89.00 117 ASN A C 1
ATOM 920 O O . ASN A 1 117 ? 5.677 -13.655 -12.630 1.00 89.00 117 ASN A O 1
ATOM 924 N N . HIS A 1 118 ? 7.298 -14.176 -11.162 1.00 86.81 118 HIS A N 1
ATOM 925 C CA . HIS A 1 118 ? 8.211 -13.188 -11.699 1.00 86.81 118 HIS A CA 1
ATOM 926 C C . HIS A 1 118 ? 8.738 -13.637 -13.067 1.00 86.81 118 HIS A C 1
ATOM 928 O O . HIS A 1 118 ? 8.852 -14.829 -13.355 1.00 86.81 118 HIS A O 1
ATOM 934 N N . ARG A 1 119 ? 9.050 -12.671 -13.930 1.00 81.88 119 ARG A N 1
ATOM 935 C CA . ARG A 1 119 ? 9.676 -12.939 -15.234 1.00 81.88 119 ARG A CA 1
ATOM 936 C C . ARG A 1 119 ? 11.149 -13.311 -15.027 1.00 81.88 119 ARG A C 1
ATOM 938 O O . ARG A 1 119 ? 11.724 -12.795 -14.086 1.00 81.88 119 ARG A O 1
ATOM 945 N N . PRO A 1 120 ? 11.808 -14.089 -15.901 1.00 68.75 120 PRO A N 1
ATOM 946 C CA . PRO A 1 120 ? 13.210 -14.498 -15.706 1.00 68.75 120 PRO A CA 1
ATOM 947 C C . PRO A 1 120 ? 14.215 -13.352 -15.470 1.00 68.75 120 PRO A C 1
ATOM 949 O O . PRO A 1 120 ? 15.225 -13.548 -14.807 1.00 68.75 120 PRO A O 1
ATOM 952 N N . SER A 1 121 ? 13.929 -12.144 -15.970 1.00 70.31 121 SER A N 1
ATOM 953 C CA . SER A 1 121 ? 14.758 -10.938 -15.831 1.00 70.31 121 SER A CA 1
ATOM 954 C C . SER A 1 121 ? 14.048 -9.818 -15.051 1.00 70.31 121 SER A C 1
ATOM 956 O O . SER A 1 121 ? 14.004 -8.671 -15.503 1.00 70.31 121 SER A O 1
ATOM 958 N N . TYR A 1 122 ? 13.400 -10.152 -13.936 1.00 80.38 122 TYR A N 1
ATOM 959 C CA . TYR A 1 122 ? 12.636 -9.188 -13.142 1.00 80.38 122 TYR A CA 1
ATOM 960 C C . TYR A 1 122 ? 13.498 -8.328 -12.217 1.00 80.38 122 TYR A C 1
ATOM 962 O O . TYR A 1 122 ? 14.630 -8.665 -11.866 1.00 80.38 122 TYR A O 1
ATOM 970 N N . GLU A 1 123 ? 12.932 -7.192 -11.825 1.00 89.25 123 GLU A N 1
ATOM 971 C CA . GLU A 1 123 ? 13.657 -6.077 -11.231 1.00 89.25 123 GLU A CA 1
ATOM 972 C C . GLU A 1 123 ? 14.311 -6.440 -9.895 1.00 89.25 123 GLU A C 1
ATOM 974 O O . GLU A 1 123 ? 15.481 -6.124 -9.726 1.00 89.25 123 GLU A O 1
ATOM 979 N N . TYR A 1 124 ? 13.622 -7.154 -8.993 1.00 87.56 124 TYR A N 1
ATOM 980 C CA . TYR A 1 124 ? 14.173 -7.496 -7.670 1.00 87.56 124 TYR A CA 1
ATOM 981 C C . TYR A 1 124 ? 15.431 -8.367 -7.744 1.00 87.56 124 TYR A C 1
ATOM 983 O O . TYR A 1 124 ? 16.355 -8.163 -6.964 1.00 87.56 124 TYR A O 1
ATOM 991 N N . VAL A 1 125 ? 15.490 -9.327 -8.675 1.00 84.88 125 VAL A N 1
ATOM 992 C CA . VAL A 1 125 ? 16.685 -10.169 -8.865 1.00 84.88 125 VAL A CA 1
ATOM 993 C C . VAL A 1 125 ? 17.771 -9.402 -9.604 1.00 84.88 125 VAL A C 1
ATOM 995 O O . VAL A 1 125 ? 18.937 -9.498 -9.244 1.00 84.88 125 VAL A O 1
ATOM 998 N N . LYS A 1 126 ? 17.401 -8.592 -10.604 1.00 87.56 126 LYS A N 1
ATOM 999 C CA . LYS A 1 126 ? 18.366 -7.780 -11.354 1.00 87.56 126 LYS A CA 1
ATOM 1000 C C . LYS A 1 126 ? 19.085 -6.762 -10.464 1.00 87.56 126 LYS A C 1
ATOM 1002 O O . LYS A 1 126 ? 20.258 -6.483 -10.693 1.00 87.56 126 LYS A O 1
ATOM 1007 N N . THR A 1 127 ? 18.386 -6.191 -9.486 1.00 87.56 127 THR A N 1
ATOM 1008 C CA . THR A 1 127 ? 18.953 -5.217 -8.543 1.00 87.56 127 THR A CA 1
ATOM 1009 C C . THR A 1 127 ? 19.413 -5.847 -7.231 1.00 87.56 127 THR A C 1
ATOM 1011 O O . THR A 1 127 ? 20.033 -5.153 -6.430 1.00 87.56 127 THR A O 1
ATOM 1014 N N . SER A 1 128 ? 19.108 -7.130 -6.995 1.00 87.94 128 SER A N 1
ATOM 1015 C CA . SER A 1 128 ? 19.290 -7.824 -5.710 1.00 87.94 128 SER A CA 1
ATOM 1016 C C . SER A 1 128 ? 18.742 -7.030 -4.518 1.00 87.94 128 SER A C 1
ATOM 1018 O O . SER A 1 128 ? 19.337 -7.019 -3.440 1.00 87.94 128 SER A O 1
ATOM 1020 N N . LYS A 1 129 ? 17.626 -6.318 -4.718 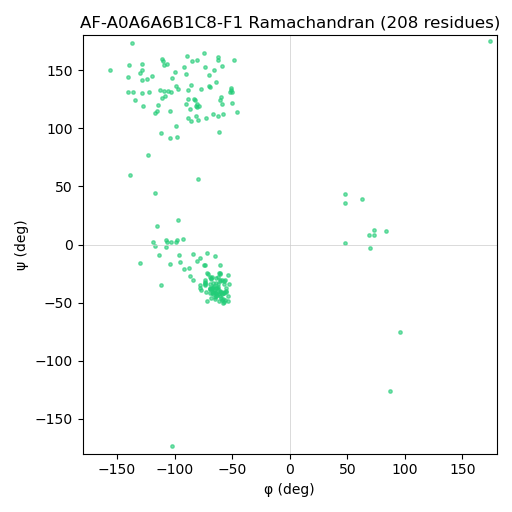1.00 91.31 129 LYS A N 1
ATOM 1021 C CA . LYS A 1 129 ? 17.114 -5.336 -3.758 1.00 91.31 129 LYS A CA 1
ATOM 1022 C C . LYS A 1 129 ? 15.593 -5.384 -3.660 1.00 91.31 129 LYS A C 1
ATOM 1024 O O . LYS A 1 129 ? 14.891 -5.324 -4.670 1.00 91.31 129 LYS A O 1
ATOM 1029 N N . VAL A 1 130 ? 15.096 -5.442 -2.427 1.00 93.19 130 VAL A N 1
ATOM 1030 C CA . VAL A 1 130 ? 13.682 -5.281 -2.068 1.00 93.19 130 VAL A CA 1
ATOM 1031 C C . VAL A 1 130 ? 13.628 -4.338 -0.863 1.00 93.19 130 VAL A C 1
ATOM 1033 O O . VAL A 1 130 ? 14.288 -4.652 0.128 1.00 93.19 130 VAL A O 1
ATOM 1036 N N . PRO A 1 131 ? 12.885 -3.217 -0.918 1.00 96.50 131 PRO A N 1
ATOM 1037 C CA . PRO A 1 131 ? 12.193 -2.637 -2.081 1.00 96.50 131 PRO A CA 1
ATOM 1038 C C . PRO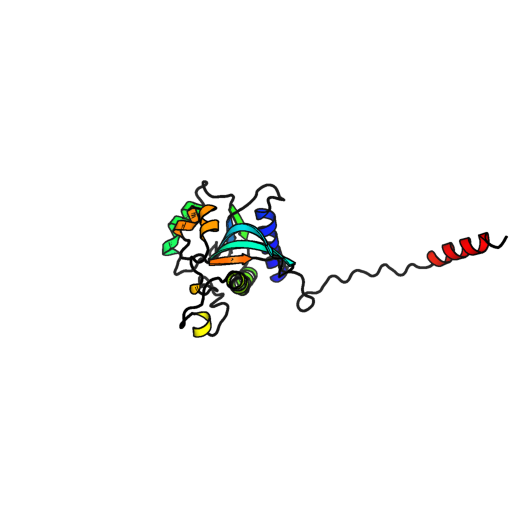 A 1 131 ? 13.157 -2.219 -3.205 1.00 96.50 131 PRO A C 1
ATOM 1040 O O . PRO A 1 131 ? 14.341 -1.999 -2.958 1.00 96.50 131 PRO A O 1
ATOM 1043 N N . LEU A 1 132 ? 12.661 -2.038 -4.439 1.00 95.56 132 LEU A N 1
ATOM 1044 C CA . LEU A 1 132 ? 13.494 -1.518 -5.544 1.00 95.56 132 LEU A CA 1
ATOM 1045 C C . LEU A 1 132 ? 14.097 -0.153 -5.189 1.00 95.56 132 LEU A C 1
ATOM 1047 O O . LEU A 1 132 ? 15.309 0.064 -5.286 1.00 95.56 132 LEU A O 1
ATOM 1051 N N . SER A 1 133 ? 13.255 0.757 -4.712 1.00 95.81 133 SER A N 1
ATOM 1052 C CA . SER A 1 133 ? 13.677 2.048 -4.198 1.00 95.81 133 SER A CA 1
ATOM 1053 C C . SER A 1 133 ? 12.658 2.624 -3.228 1.00 95.81 133 SER A C 1
ATOM 1055 O O . SER A 1 133 ? 11.456 2.398 -3.352 1.00 95.81 133 SER A O 1
ATOM 1057 N N . THR A 1 134 ? 13.146 3.407 -2.274 1.00 96.00 134 THR A N 1
ATOM 1058 C CA . THR A 1 134 ? 12.322 4.250 -1.405 1.00 96.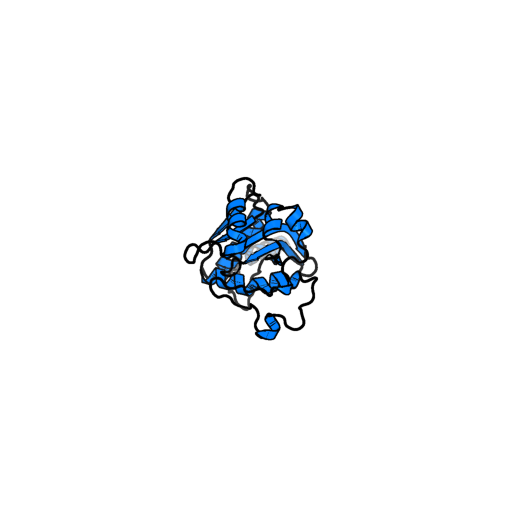00 134 THR A CA 1
ATOM 1059 C C . THR A 1 134 ? 12.446 5.736 -1.747 1.00 96.00 134 THR A C 1
ATOM 1061 O O . THR A 1 134 ? 11.717 6.561 -1.189 1.00 96.00 134 THR A O 1
ATOM 1064 N N . ALA A 1 135 ? 13.291 6.084 -2.725 1.00 94.62 135 ALA A N 1
ATOM 1065 C CA . ALA A 1 135 ? 13.546 7.459 -3.132 1.00 94.62 135 ALA A CA 1
ATOM 1066 C C . ALA A 1 135 ? 12.293 8.161 -3.685 1.00 94.62 135 ALA A C 1
ATOM 1068 O O . ALA A 1 135 ? 11.304 7.540 -4.099 1.00 94.62 135 ALA A O 1
ATOM 1069 N N . TYR A 1 136 ? 12.318 9.494 -3.656 1.00 91.69 136 TYR A N 1
ATOM 1070 C CA . TYR A 1 136 ? 11.209 10.330 -4.105 1.00 91.69 136 TYR A CA 1
ATOM 1071 C C . TYR A 1 136 ? 10.874 10.099 -5.585 1.00 91.69 136 TYR A C 1
ATOM 1073 O O . TYR A 1 136 ? 11.711 10.292 -6.470 1.00 91.69 136 TYR A O 1
ATOM 1081 N N . GLY A 1 137 ? 9.610 9.764 -5.849 1.00 91.88 137 GLY A N 1
ATOM 1082 C CA . GLY A 1 137 ? 9.100 9.546 -7.197 1.00 91.88 137 GLY A CA 1
ATOM 1083 C C . GLY A 1 137 ? 9.561 8.246 -7.859 1.00 91.88 137 GLY A C 1
ATOM 1084 O O . GLY A 1 137 ? 9.345 8.111 -9.057 1.00 91.88 137 GLY A O 1
ATOM 1085 N N . GLU A 1 138 ? 10.149 7.311 -7.109 1.00 94.81 138 GLU A N 1
ATOM 1086 C CA . GLU A 1 138 ? 10.514 5.968 -7.573 1.00 94.81 138 GLU A CA 1
ATOM 1087 C C . GLU A 1 138 ? 9.609 4.896 -6.941 1.00 94.81 138 GLU A C 1
ATOM 1089 O O . GLU A 1 138 ? 9.048 5.088 -5.855 1.00 94.81 138 GLU A O 1
ATOM 1094 N N . THR A 1 139 ? 9.461 3.753 -7.619 1.00 95.94 139 THR A N 1
ATOM 1095 C CA . THR A 1 139 ? 8.643 2.631 -7.129 1.00 95.94 139 THR A CA 1
ATOM 1096 C C . THR A 1 139 ? 9.436 1.714 -6.186 1.00 95.94 139 THR A C 1
ATOM 1098 O O . THR A 1 139 ? 10.566 1.341 -6.510 1.00 95.94 139 THR A O 1
ATOM 1101 N N . PRO A 1 140 ? 8.846 1.259 -5.062 1.00 97.31 140 PRO A N 1
ATOM 1102 C CA . PRO A 1 140 ? 9.401 0.164 -4.272 1.00 97.31 140 PRO A CA 1
ATOM 1103 C C . PRO A 1 140 ? 9.064 -1.217 -4.849 1.00 97.31 140 PRO A C 1
ATOM 1105 O O . PRO A 1 140 ? 9.668 -2.209 -4.442 1.00 97.31 140 PRO A O 1
ATOM 1108 N N . LEU A 1 141 ? 8.108 -1.290 -5.781 1.00 96.75 141 LEU A N 1
ATOM 1109 C CA . LEU A 1 141 ? 7.483 -2.524 -6.250 1.00 96.75 141 LEU A CA 1
ATOM 1110 C C . LEU A 1 141 ? 8.020 -2.991 -7.602 1.00 96.75 141 LEU A C 1
ATOM 1112 O O . LEU A 1 141 ? 8.212 -2.193 -8.518 1.00 96.75 141 LEU A O 1
ATOM 1116 N N . CYS A 1 142 ? 8.140 -4.308 -7.753 1.00 94.31 142 CYS A N 1
ATOM 1117 C CA . CYS A 1 142 ? 8.357 -4.974 -9.035 1.00 94.31 142 CYS A CA 1
ATOM 1118 C C . CYS A 1 142 ? 7.111 -4.886 -9.936 1.00 94.31 142 CYS A C 1
ATOM 1120 O O . CYS A 1 142 ? 5.994 -5.177 -9.500 1.00 94.31 142 CYS A O 1
ATOM 1122 N N . SER A 1 143 ? 7.305 -4.581 -11.225 1.00 94.56 143 SER A N 1
ATOM 1123 C CA . SER A 1 143 ? 6.200 -4.436 -12.186 1.00 94.56 143 SER A CA 1
ATOM 1124 C C . SER A 1 143 ? 5.519 -5.754 -12.574 1.00 94.56 143 SER A C 1
ATOM 1126 O O . SER A 1 143 ? 4.483 -5.742 -13.238 1.00 94.56 143 SER A O 1
ATOM 1128 N N . CYS A 1 144 ? 6.052 -6.911 -12.158 1.00 94.62 144 CYS A N 1
ATOM 1129 C CA . CYS A 1 144 ? 5.465 -8.220 -12.469 1.00 94.62 144 CYS A CA 1
ATOM 1130 C C . CYS A 1 144 ? 4.018 -8.366 -11.964 1.00 94.62 144 CYS A C 1
ATOM 1132 O O . CYS A 1 144 ? 3.230 -9.075 -12.593 1.00 94.62 144 CYS A O 1
ATOM 1134 N N . GLY A 1 145 ? 3.677 -7.687 -10.863 1.00 94.75 145 GLY A N 1
ATOM 1135 C CA . GLY A 1 145 ? 2.334 -7.695 -10.280 1.00 94.75 145 GLY A CA 1
ATOM 1136 C C . GLY A 1 145 ? 1.355 -6.701 -10.892 1.00 94.75 145 GLY A C 1
ATOM 1137 O O . GLY A 1 145 ? 0.164 -6.753 -10.581 1.00 94.75 145 GLY A O 1
ATOM 1138 N N . ASN A 1 146 ? 1.818 -5.813 -11.773 1.00 96.44 146 ASN A N 1
ATOM 1139 C CA . ASN A 1 146 ? 0.979 -4.761 -12.328 1.00 96.44 146 ASN A CA 1
ATOM 1140 C C . ASN A 1 146 ? -0.224 -5.343 -13.083 1.00 96.44 146 ASN A C 1
ATOM 1142 O O . ASN A 1 146 ? -0.082 -6.185 -13.978 1.00 96.44 146 ASN A O 1
ATOM 1146 N N . GLY A 1 147 ? -1.421 -4.881 -12.719 1.00 96.69 147 GLY A N 1
ATOM 1147 C CA . GLY A 1 147 ? -2.686 -5.305 -13.316 1.00 96.69 147 GLY A CA 1
ATOM 1148 C C . GLY A 1 147 ? -3.097 -6.748 -13.009 1.00 96.69 147 GLY A C 1
ATOM 1149 O O . GLY A 1 147 ? -4.041 -7.242 -13.623 1.00 96.69 147 GLY A O 1
ATOM 1150 N N . LYS A 1 148 ? -2.403 -7.458 -12.110 1.00 96.81 148 LYS A N 1
ATOM 1151 C CA . LYS A 1 148 ? -2.700 -8.865 -11.808 1.00 96.81 148 LYS A CA 1
ATOM 1152 C C . LYS A 1 148 ? -3.750 -8.991 -10.710 1.00 96.81 148 LYS A C 1
ATOM 1154 O O . LYS A 1 148 ? -3.583 -8.467 -9.614 1.00 96.81 148 LYS A O 1
ATOM 1159 N N . GLY A 1 149 ? -4.819 -9.730 -11.017 1.00 95.25 149 GLY A N 1
ATOM 1160 C CA . GLY A 1 149 ? -5.869 -10.076 -10.061 1.00 95.25 149 GLY A CA 1
ATOM 1161 C C . GLY A 1 149 ? -6.626 -8.865 -9.522 1.00 95.25 149 GLY A C 1
ATOM 1162 O O . GLY A 1 149 ? -6.903 -8.830 -8.333 1.00 95.25 149 GLY A O 1
ATOM 1163 N N . LEU A 1 150 ? -6.920 -7.861 -10.352 1.00 97.25 150 LEU A N 1
ATOM 1164 C CA . LEU A 1 150 ? -7.594 -6.629 -9.916 1.00 97.25 150 LEU A CA 1
ATOM 1165 C C . LEU A 1 150 ? -9.079 -6.561 -10.293 1.00 97.25 150 LEU A C 1
ATOM 1167 O O . LEU A 1 150 ? -9.709 -5.545 -10.017 1.00 97.25 150 LEU A O 1
ATOM 1171 N N . ASP A 1 151 ? -9.644 -7.592 -10.923 1.00 96.12 151 ASP A N 1
ATOM 1172 C CA . ASP A 1 151 ? -10.981 -7.529 -11.533 1.00 96.12 151 ASP A CA 1
ATOM 1173 C C . ASP A 1 151 ? -12.083 -7.170 -10.526 1.00 96.12 151 ASP A C 1
ATOM 1175 O O . ASP A 1 151 ? -12.920 -6.311 -10.801 1.00 96.12 151 ASP A O 1
ATOM 1179 N N . ASP A 1 152 ? -12.047 -7.754 -9.326 1.00 95.69 152 ASP A N 1
ATOM 1180 C CA . ASP A 1 152 ? -12.993 -7.465 -8.244 1.00 95.69 152 ASP A CA 1
ATOM 1181 C C . ASP A 1 152 ? -12.809 -6.054 -7.665 1.00 95.69 152 ASP A C 1
ATOM 1183 O O . ASP A 1 152 ? -13.786 -5.358 -7.371 1.00 95.69 152 ASP A O 1
ATOM 1187 N N . VAL A 1 153 ? -11.561 -5.591 -7.555 1.00 96.12 153 VAL A N 1
ATOM 1188 C CA . VAL A 1 153 ? -11.251 -4.226 -7.106 1.00 96.12 153 VAL A CA 1
ATOM 1189 C C . VAL A 1 153 ? -11.714 -3.198 -8.144 1.00 96.12 153 VAL A C 1
ATOM 1191 O O . VAL A 1 153 ? -12.310 -2.186 -7.781 1.00 96.12 153 VAL A O 1
ATOM 1194 N N . VAL A 1 154 ? -11.497 -3.465 -9.434 1.00 95.94 154 VAL A N 1
ATOM 1195 C CA . VAL A 1 154 ? -11.937 -2.611 -10.550 1.00 95.94 154 VAL A CA 1
ATOM 1196 C C . VAL A 1 154 ? -13.459 -2.605 -10.676 1.00 95.94 154 VAL A C 1
ATOM 1198 O O . VAL A 1 154 ? -14.030 -1.551 -10.943 1.00 95.94 154 VAL A O 1
ATOM 1201 N N . ALA A 1 155 ? -14.133 -3.733 -10.441 1.00 95.06 155 ALA A N 1
ATOM 1202 C CA . ALA A 1 155 ? -15.594 -3.782 -10.416 1.00 95.06 155 ALA A CA 1
ATOM 1203 C C . ALA A 1 155 ? -16.171 -2.861 -9.328 1.00 95.06 155 ALA A C 1
ATOM 1205 O O . ALA A 1 155 ? -17.143 -2.148 -9.574 1.00 95.06 155 ALA A O 1
ATOM 1206 N N . LYS A 1 156 ? -15.538 -2.822 -8.147 1.00 93.56 156 LYS A N 1
ATOM 1207 C CA . LYS A 1 156 ? -15.924 -1.912 -7.059 1.00 93.56 156 LYS A CA 1
ATOM 1208 C C . LYS A 1 156 ? -15.526 -0.458 -7.327 1.00 93.56 156 LYS A C 1
ATOM 1210 O O . LYS A 1 156 ? -16.245 0.460 -6.939 1.00 93.56 156 LYS A O 1
ATOM 1215 N N . PHE A 1 157 ? -14.392 -0.242 -7.989 1.00 93.25 157 PHE A N 1
ATOM 1216 C CA . PHE A 1 157 ? -13.857 1.079 -8.306 1.00 93.25 157 PHE A CA 1
ATOM 1217 C C . PHE A 1 157 ? -13.643 1.233 -9.816 1.00 93.25 157 PHE A C 1
ATOM 1219 O O . PHE A 1 157 ? -12.500 1.194 -10.276 1.00 93.25 157 PHE A O 1
ATOM 1226 N N . PRO A 1 158 ? -14.703 1.467 -10.614 1.00 92.25 158 PRO A N 1
ATOM 1227 C CA . PRO A 1 158 ? -14.591 1.501 -12.076 1.00 92.25 158 PRO A CA 1
ATOM 1228 C C . PRO A 1 158 ? -13.567 2.513 -12.604 1.00 92.25 158 PRO A C 1
ATOM 1230 O O . PRO A 1 158 ? -12.925 2.276 -13.628 1.00 92.25 158 PRO A O 1
ATOM 1233 N N . VAL A 1 159 ? -13.360 3.619 -11.880 1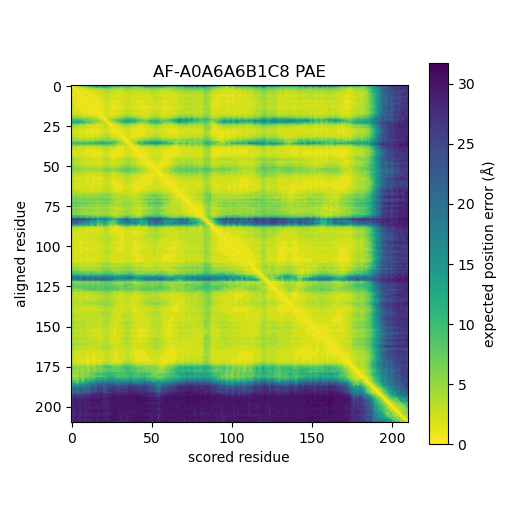.00 90.31 159 VAL A N 1
ATOM 1234 C CA . VAL A 1 159 ? -12.341 4.634 -12.190 1.00 90.31 159 VAL A CA 1
ATOM 1235 C C . VAL A 1 159 ? -10.927 4.040 -12.255 1.00 90.31 159 VAL A C 1
ATOM 1237 O O . VAL A 1 159 ? -10.141 4.435 -13.118 1.00 90.31 159 VAL A O 1
ATOM 1240 N N . LEU A 1 160 ? -10.626 3.023 -11.432 1.00 93.19 160 LEU A N 1
ATOM 1241 C CA . LEU A 1 160 ? -9.334 2.332 -11.400 1.00 93.19 160 LEU A CA 1
ATOM 1242 C C . LEU A 1 160 ? -9.000 1.676 -12.742 1.00 93.19 160 LEU A C 1
ATOM 1244 O O . LEU A 1 160 ? -7.824 1.538 -13.056 1.00 93.19 160 LEU A O 1
ATOM 1248 N N . LYS A 1 161 ? -9.987 1.346 -13.588 1.00 93.62 161 LYS A N 1
ATOM 1249 C CA . LYS A 1 161 ? -9.745 0.752 -14.915 1.00 93.62 161 LYS A CA 1
ATOM 1250 C C . LYS A 1 161 ? -8.758 1.568 -15.760 1.00 93.62 161 LYS A C 1
ATOM 1252 O O . LYS A 1 161 ? -7.962 0.986 -16.492 1.00 93.62 161 LYS A O 1
ATOM 1257 N N . LYS A 1 162 ? -8.766 2.901 -15.626 1.00 92.81 162 LYS A N 1
ATOM 1258 C CA . LYS A 1 162 ? -7.853 3.812 -16.345 1.00 92.81 162 LYS A CA 1
ATOM 1259 C C . LYS A 1 162 ? -6.390 3.672 -15.899 1.00 92.81 162 LYS A C 1
ATOM 1261 O O . LYS A 1 162 ? -5.489 3.904 -16.700 1.00 92.81 162 LYS A O 1
ATOM 1266 N N . ALA A 1 163 ? -6.157 3.262 -14.651 1.00 95.38 163 ALA A N 1
ATOM 1267 C CA . ALA A 1 163 ? -4.832 3.148 -14.039 1.00 95.38 163 ALA A CA 1
ATOM 1268 C C . ALA A 1 163 ? -4.450 1.709 -13.632 1.00 95.38 163 ALA A C 1
ATOM 1270 O O . ALA A 1 163 ? -3.337 1.485 -13.166 1.00 95.38 163 ALA A O 1
ATOM 1271 N N . ALA A 1 164 ? -5.323 0.718 -13.841 1.00 96.00 164 ALA A N 1
ATOM 1272 C CA . ALA A 1 164 ? -5.157 -0.655 -13.352 1.00 96.00 164 ALA A CA 1
ATOM 1273 C C . ALA A 1 164 ? -3.854 -1.320 -13.824 1.00 96.00 164 ALA A C 1
ATOM 1275 O O . ALA A 1 164 ? -3.253 -2.087 -13.081 1.00 96.00 164 ALA A O 1
ATOM 1276 N N . LYS A 1 165 ? -3.361 -0.970 -15.021 1.00 96.69 165 LYS A N 1
ATOM 1277 C CA . LYS A 1 165 ? -2.068 -1.444 -15.549 1.00 96.69 165 LYS A CA 1
ATOM 1278 C C . LYS A 1 165 ? -0.838 -0.965 -14.762 1.00 96.69 165 LYS A C 1
ATOM 1280 O O . LYS A 1 165 ? 0.263 -1.423 -15.044 1.00 96.69 165 LYS A O 1
ATOM 1285 N N . PHE A 1 166 ? -1.010 -0.032 -13.830 1.00 97.19 166 PHE A N 1
ATOM 1286 C CA . PHE A 1 166 ? 0.033 0.485 -12.942 1.00 97.19 166 PHE A CA 1
ATOM 1287 C C . PHE A 1 166 ? -0.208 0.117 -11.473 1.00 97.19 166 PHE A C 1
ATOM 1289 O O . PHE A 1 166 ? 0.659 0.352 -10.640 1.00 97.19 166 PHE A O 1
ATOM 1296 N N . ALA A 1 167 ? -1.378 -0.438 -11.149 1.00 97.69 167 ALA A N 1
ATOM 1297 C CA . ALA A 1 167 ? -1.719 -0.846 -9.797 1.00 97.69 167 ALA A CA 1
ATOM 1298 C C . ALA A 1 167 ? -1.337 -2.310 -9.551 1.00 97.69 167 ALA A C 1
ATOM 1300 O O . ALA A 1 167 ? -1.335 -3.127 -10.475 1.00 97.69 167 ALA A O 1
ATOM 1301 N N . VAL A 1 168 ? -1.065 -2.648 -8.293 1.00 98.06 168 VAL A N 1
ATOM 1302 C CA . VAL A 1 168 ? -0.727 -4.008 -7.851 1.00 98.06 168 VAL A CA 1
ATOM 1303 C C . VAL A 1 168 ? -1.626 -4.401 -6.686 1.00 98.06 168 VAL A C 1
ATOM 1305 O O . VAL A 1 168 ? -1.938 -3.564 -5.839 1.00 98.06 168 VAL A O 1
ATOM 1308 N N . ARG A 1 169 ? -2.066 -5.663 -6.626 1.00 98.19 169 ARG A N 1
ATOM 1309 C CA . ARG A 1 169 ? -2.859 -6.153 -5.490 1.00 98.19 169 ARG A CA 1
ATOM 1310 C C . ARG A 1 169 ? -1.982 -6.260 -4.245 1.00 98.19 169 ARG A C 1
ATOM 1312 O O . ARG A 1 169 ? -0.868 -6.769 -4.329 1.00 98.19 169 ARG A O 1
ATOM 1319 N N . ALA A 1 170 ? -2.493 -5.818 -3.102 1.00 98.31 170 ALA A N 1
ATOM 1320 C CA . ALA A 1 170 ? -1.815 -5.938 -1.818 1.00 98.31 170 ALA A CA 1
ATOM 1321 C C . ALA A 1 170 ? -2.801 -6.296 -0.699 1.00 98.31 170 ALA A C 1
ATOM 1323 O O . ALA A 1 170 ? -3.935 -5.807 -0.672 1.00 98.31 170 ALA A O 1
ATOM 1324 N N . ALA A 1 171 ? -2.338 -7.111 0.248 1.00 97.69 171 ALA A N 1
ATOM 1325 C CA . ALA A 1 171 ? -3.038 -7.423 1.489 1.00 97.69 171 ALA A CA 1
ATOM 1326 C C . ALA A 1 171 ? -2.367 -6.653 2.628 1.00 97.69 171 ALA A C 1
ATOM 1328 O O . ALA A 1 171 ? -1.402 -7.135 3.226 1.00 97.69 171 ALA A O 1
ATOM 1329 N N . ILE A 1 172 ? -2.864 -5.447 2.907 1.00 97.94 172 ILE A N 1
ATOM 1330 C CA . ILE A 1 172 ? -2.321 -4.584 3.961 1.00 97.94 172 ILE A CA 1
ATOM 1331 C C . ILE A 1 172 ? -2.853 -5.082 5.303 1.00 97.94 172 ILE A C 1
ATOM 1333 O O . ILE A 1 172 ? -4.062 -5.101 5.518 1.00 97.94 172 ILE A O 1
ATOM 1337 N N . SER A 1 173 ? -1.968 -5.493 6.207 1.00 96.25 173 SER A N 1
ATOM 1338 C CA . SER A 1 173 ? -2.327 -5.957 7.552 1.00 96.25 173 SER A CA 1
ATOM 1339 C C . SER A 1 173 ? -1.953 -4.919 8.613 1.00 96.25 173 SER A C 1
ATOM 1341 O O . SER A 1 173 ? -0.999 -4.163 8.408 1.00 96.25 173 SER A O 1
ATOM 1343 N N . PRO A 1 174 ? -2.612 -4.907 9.786 1.00 93.50 174 PRO A N 1
ATOM 1344 C CA . PRO A 1 174 ? -2.097 -4.185 10.941 1.00 93.50 174 PRO A CA 1
ATOM 1345 C C . PRO A 1 174 ? -0.712 -4.717 11.323 1.00 93.50 174 PRO A C 1
ATOM 1347 O O . PRO A 1 174 ? -0.393 -5.885 11.080 1.00 93.50 174 PRO A O 1
ATOM 1350 N N . THR A 1 175 ? 0.101 -3.873 11.952 1.00 89.06 175 THR A N 1
ATOM 1351 C CA . THR A 1 175 ? 1.380 -4.279 12.541 1.00 89.06 175 THR A CA 1
ATOM 1352 C C . THR A 1 175 ? 1.273 -4.268 14.059 1.00 89.06 175 THR A C 1
ATOM 1354 O O . THR A 1 175 ? 0.836 -3.293 14.672 1.00 89.06 175 THR A O 1
ATOM 1357 N N . PHE A 1 176 ? 1.644 -5.387 14.675 1.00 82.31 176 PHE A N 1
ATOM 1358 C CA . PHE A 1 176 ? 1.567 -5.563 16.121 1.00 82.31 176 PHE A CA 1
ATOM 1359 C C . PHE A 1 176 ? 2.852 -5.105 16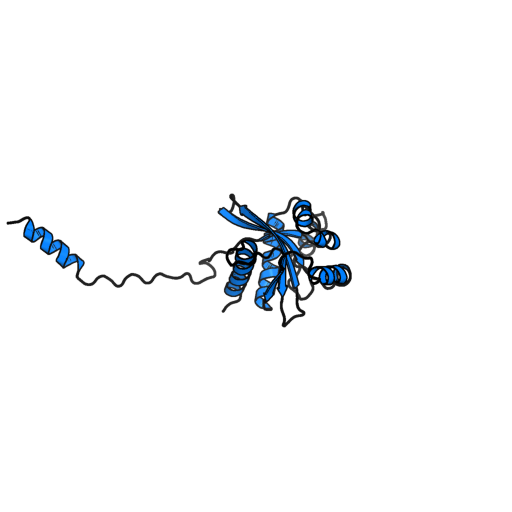.801 1.00 82.31 176 PHE A C 1
ATOM 1361 O O . PHE A 1 176 ? 3.895 -4.943 16.165 1.00 82.31 176 PHE A O 1
ATOM 1368 N N . ALA A 1 177 ? 2.764 -4.866 18.107 1.00 83.50 177 ALA A N 1
ATOM 1369 C CA . ALA A 1 177 ? 3.940 -4.544 18.892 1.00 83.50 177 ALA A CA 1
ATOM 1370 C C . ALA A 1 177 ? 4.926 -5.718 18.908 1.00 83.50 177 ALA A C 1
ATOM 1372 O O . ALA A 1 177 ? 4.523 -6.878 18.996 1.00 83.50 177 ALA A O 1
ATOM 1373 N N . SER A 1 178 ? 6.215 -5.405 18.818 1.00 83.81 178 SER A N 1
ATOM 1374 C CA . SER A 1 178 ? 7.293 -6.393 18.819 1.00 83.81 178 SER A CA 1
ATOM 1375 C C . SER A 1 178 ? 8.313 -6.022 19.884 1.00 83.81 178 SER A C 1
ATOM 1377 O O . SER A 1 178 ? 8.940 -4.968 19.794 1.00 83.81 178 SER A O 1
ATOM 1379 N N . SER A 1 179 ? 8.512 -6.903 20.869 1.00 84.38 179 SER A N 1
ATOM 1380 C CA . SER A 1 179 ? 9.488 -6.707 21.954 1.00 84.38 179 SER A CA 1
ATOM 1381 C C . SER A 1 179 ? 10.930 -6.571 21.464 1.00 84.38 179 SER A C 1
ATOM 1383 O O . SER A 1 179 ? 11.776 -6.071 22.196 1.00 84.38 179 SER A O 1
ATOM 1385 N N . PHE A 1 180 ? 11.219 -6.993 20.230 1.00 84.25 180 PHE A N 1
ATOM 1386 C CA . PHE A 1 180 ? 12.543 -6.849 19.626 1.00 84.25 180 PHE A CA 1
ATOM 1387 C C . PHE A 1 180 ? 12.900 -5.401 19.303 1.00 84.25 180 PHE A C 1
ATOM 1389 O O . PHE A 1 180 ? 14.076 -5.058 19.240 1.00 84.25 180 PHE A O 1
ATOM 1396 N N . VAL A 1 181 ? 11.897 -4.565 19.037 1.00 83.88 181 VAL A N 1
ATOM 1397 C CA . VAL A 1 181 ? 12.111 -3.212 18.512 1.00 83.88 181 VAL A CA 1
ATOM 1398 C C . VAL A 1 181 ? 11.355 -2.147 19.304 1.00 83.88 181 VAL A C 1
ATOM 1400 O O . VAL A 1 181 ? 11.687 -0.967 19.208 1.00 83.88 181 VAL A O 1
ATOM 1403 N N . GLU A 1 182 ? 10.375 -2.531 20.116 1.00 83.31 182 GLU A N 1
ATOM 1404 C CA . GLU A 1 182 ? 9.537 -1.626 20.895 1.00 83.31 182 GLU A CA 1
ATOM 1405 C C . GLU A 1 182 ? 9.581 -1.964 22.379 1.00 83.31 182 GLU A C 1
ATOM 1407 O O . GLU A 1 182 ? 9.559 -3.129 22.780 1.00 83.31 182 GLU A O 1
ATOM 1412 N N . GLN A 1 183 ? 9.576 -0.918 23.205 1.00 82.06 183 GLN A N 1
ATOM 1413 C CA . GLN A 1 183 ? 9.357 -1.072 24.631 1.00 82.06 183 GLN A CA 1
ATOM 1414 C C . GLN A 1 183 ? 7.883 -1.407 24.857 1.00 82.06 183 GLN A C 1
ATOM 1416 O O . GLN A 1 183 ? 7.001 -0.569 24.671 1.00 82.06 183 GLN A O 1
ATOM 1421 N N . LEU A 1 184 ? 7.616 -2.655 25.236 1.00 81.25 184 LEU A N 1
ATOM 1422 C CA . LEU A 1 184 ? 6.274 -3.071 25.615 1.00 81.25 184 LEU A CA 1
ATOM 1423 C C . LEU A 1 184 ? 5.898 -2.437 26.952 1.00 81.25 184 LEU A C 1
ATOM 1425 O O . LEU A 1 184 ? 6.744 -2.272 27.834 1.00 81.25 184 LEU A O 1
ATOM 1429 N N . PHE A 1 185 ? 4.617 -2.106 27.105 1.00 78.00 185 PHE A N 1
ATOM 1430 C CA . PHE A 1 185 ? 4.085 -1.677 28.388 1.00 78.00 185 PHE A CA 1
ATOM 1431 C C . PHE A 1 185 ? 4.329 -2.783 29.420 1.00 78.00 185 PHE A C 1
ATOM 1433 O O . PHE A 1 185 ? 3.754 -3.868 29.333 1.00 78.00 185 PHE A O 1
ATOM 1440 N N . GLN A 1 186 ? 5.201 -2.508 30.384 1.00 75.62 186 GLN A N 1
ATOM 1441 C CA . GLN A 1 186 ? 5.314 -3.313 31.587 1.00 75.62 186 GLN A CA 1
ATOM 1442 C C . GLN A 1 186 ? 4.203 -2.826 32.508 1.00 75.62 186 GLN A C 1
ATOM 1444 O O . GLN A 1 186 ? 4.230 -1.681 32.959 1.00 75.62 186 GLN A O 1
ATOM 1449 N N . GLY A 1 187 ? 3.184 -3.663 32.716 1.00 72.94 187 GLY A N 1
ATOM 1450 C CA . GLY A 1 187 ? 2.159 -3.368 33.709 1.00 72.94 187 GLY A CA 1
ATOM 1451 C C . GLY A 1 187 ? 2.829 -3.021 35.030 1.00 72.94 187 GLY A C 1
ATOM 1452 O O . GLY A 1 187 ? 3.749 -3.723 35.444 1.00 72.94 187 GLY A O 1
ATOM 1453 N N . GLN A 1 188 ? 2.402 -1.932 35.673 1.00 67.88 188 GLN A N 1
ATOM 1454 C CA . GLN A 1 188 ? 2.789 -1.718 37.060 1.00 67.88 188 GLN A CA 1
ATOM 1455 C C . GLN A 1 188 ? 2.287 -2.929 37.841 1.00 67.88 188 GLN A C 1
ATOM 1457 O O . GLN A 1 188 ? 1.086 -3.216 37.826 1.00 67.88 188 GLN A O 1
ATOM 1462 N N . GLU A 1 189 ? 3.199 -3.658 38.487 1.00 64.50 189 GLU A N 1
ATOM 1463 C CA . GLU A 1 189 ? 2.793 -4.606 39.514 1.00 64.50 189 GLU A CA 1
ATOM 1464 C C . GLU A 1 189 ? 1.897 -3.846 40.486 1.00 64.50 189 GLU A C 1
ATOM 1466 O O . GLU A 1 189 ? 2.213 -2.722 40.897 1.00 64.50 189 GLU A O 1
ATOM 1471 N N . ALA A 1 190 ? 0.740 -4.430 40.800 1.00 66.75 190 ALA A N 1
ATOM 1472 C CA . ALA A 1 190 ? -0.087 -3.891 41.861 1.00 66.75 190 ALA A CA 1
ATOM 1473 C C . ALA A 1 190 ? 0.824 -3.703 43.084 1.00 66.75 190 ALA A C 1
ATOM 1475 O O . ALA A 1 190 ? 1.583 -4.628 43.396 1.00 66.75 190 ALA A O 1
ATOM 1476 N N . PRO A 1 191 ? 0.801 -2.530 43.747 1.00 68.62 191 PRO A N 1
ATOM 1477 C CA . PRO A 1 191 ? 1.630 -2.321 44.922 1.00 68.62 191 PRO A CA 1
ATOM 1478 C C . PRO A 1 191 ? 1.396 -3.496 45.875 1.00 68.62 191 PRO A C 1
ATOM 1480 O O . PRO A 1 191 ? 0.235 -3.903 46.037 1.00 68.62 191 PRO A O 1
ATOM 1483 N N . PRO A 1 192 ? 2.462 -4.084 46.454 1.00 64.69 192 PRO A N 1
ATOM 1484 C CA . PRO A 1 192 ? 2.322 -5.226 47.338 1.00 64.69 192 PRO A CA 1
ATOM 1485 C C . PRO A 1 192 ? 1.266 -4.870 48.374 1.00 64.69 192 PRO A C 1
ATOM 1487 O O . PRO A 1 192 ? 1.366 -3.844 49.045 1.00 64.69 192 PRO A O 1
ATOM 1490 N N . THR A 1 193 ? 0.199 -5.666 48.442 1.00 62.69 193 THR A N 1
ATOM 1491 C CA . THR A 1 193 ? -0.883 -5.417 49.389 1.00 62.69 193 THR A CA 1
ATOM 1492 C C . THR A 1 193 ? -0.302 -5.507 50.793 1.00 62.69 193 THR A C 1
ATOM 1494 O O . THR A 1 193 ? -0.155 -6.602 51.339 1.00 62.69 193 THR A O 1
ATOM 1497 N N . GLU A 1 194 ? 0.040 -4.367 51.389 1.00 55.72 194 GLU A N 1
ATOM 1498 C CA . GLU A 1 194 ? 0.428 -4.310 52.787 1.00 55.72 194 GLU A CA 1
ATOM 1499 C C . GLU A 1 194 ? -0.767 -4.768 53.633 1.00 55.72 194 GLU A C 1
ATOM 1501 O O . GLU A 1 194 ? -1.821 -4.134 53.716 1.00 55.72 194 GLU A O 1
ATOM 1506 N N . GLY A 1 195 ? -0.619 -5.941 54.242 1.00 55.53 195 GLY A N 1
ATOM 1507 C CA . GLY A 1 195 ? -1.225 -6.264 55.531 1.00 55.53 195 GLY A CA 1
ATOM 1508 C C . GLY A 1 195 ? -2.745 -6.445 55.630 1.00 55.53 195 GLY A C 1
ATOM 1509 O O . GLY A 1 195 ? -3.197 -6.813 56.713 1.00 55.53 195 GLY A O 1
ATOM 1510 N N . LYS A 1 196 ? -3.565 -6.262 54.585 1.00 49.38 196 LYS A N 1
ATOM 1511 C CA . LYS A 1 196 ? -5.029 -6.475 54.717 1.00 49.38 196 LYS A CA 1
ATOM 1512 C C . LYS A 1 196 ? -5.475 -7.934 54.562 1.00 49.38 196 LYS A C 1
ATOM 1514 O O . LYS A 1 196 ? -6.399 -8.349 55.260 1.00 49.38 196 LYS A O 1
ATOM 1519 N N . ALA A 1 197 ? -4.773 -8.747 53.768 1.00 49.31 197 ALA A N 1
ATOM 1520 C CA . ALA A 1 197 ? -5.099 -10.171 53.612 1.00 49.31 197 ALA A CA 1
ATOM 1521 C C . ALA A 1 197 ? -4.870 -10.983 54.906 1.00 49.31 197 ALA A C 1
ATOM 1523 O O . ALA A 1 197 ? -5.640 -11.887 55.224 1.00 49.31 197 ALA A O 1
ATOM 1524 N N . ARG A 1 198 ? -3.868 -10.607 55.720 1.00 47.06 198 ARG A N 1
ATOM 1525 C CA . ARG A 1 198 ? -3.583 -11.284 57.000 1.00 47.06 198 ARG A CA 1
ATOM 1526 C C . ARG A 1 198 ? -4.624 -10.989 58.085 1.00 47.06 198 ARG A C 1
ATOM 1528 O O . ARG A 1 198 ? -4.784 -11.808 58.982 1.00 47.06 198 ARG A O 1
ATOM 1535 N N . LYS A 1 199 ? -5.353 -9.865 58.014 1.00 47.47 199 LYS A N 1
ATOM 1536 C CA . LYS A 1 199 ? -6.439 -9.559 58.965 1.00 47.47 199 LYS A CA 1
ATOM 1537 C C . LYS A 1 199 ? -7.722 -10.328 58.641 1.00 47.47 199 LYS A C 1
ATOM 1539 O O . LYS A 1 199 ? -8.377 -10.798 59.563 1.00 47.47 199 LYS A O 1
ATOM 1544 N N . PHE A 1 200 ? -8.040 -10.507 57.356 1.00 46.66 200 PHE A N 1
ATOM 1545 C CA . PHE A 1 200 ? -9.239 -11.243 56.939 1.00 46.66 200 PHE A CA 1
ATOM 1546 C C . PHE A 1 200 ? -9.130 -12.747 57.242 1.00 46.66 200 PHE A C 1
ATOM 1548 O O . PHE A 1 200 ? -10.084 -13.345 57.727 1.00 46.66 200 PHE A O 1
ATOM 1555 N N . PHE A 1 201 ? -7.944 -13.344 57.060 1.00 45.12 201 PHE A N 1
ATOM 1556 C CA . PHE A 1 201 ? -7.732 -14.768 57.353 1.00 45.12 201 PHE A CA 1
ATOM 1557 C C . PHE A 1 201 ? -7.681 -15.078 58.860 1.00 45.12 201 PHE A C 1
ATOM 1559 O O . PHE A 1 201 ? -8.142 -16.131 59.282 1.00 45.12 201 PHE A O 1
ATOM 1566 N N . ARG A 1 202 ? -7.185 -14.143 59.687 1.00 49.28 202 ARG A N 1
ATOM 1567 C CA . ARG A 1 202 ? -7.126 -14.304 61.153 1.00 49.28 202 ARG A CA 1
ATOM 1568 C C . ARG A 1 202 ? -8.503 -14.164 61.818 1.00 49.28 202 ARG A C 1
ATOM 1570 O O . ARG A 1 202 ? -8.801 -14.886 62.758 1.00 49.28 202 ARG A O 1
ATOM 1577 N N . LEU A 1 203 ? -9.370 -13.300 61.279 1.00 50.56 203 LEU A N 1
ATOM 1578 C CA . LEU A 1 203 ? -10.760 -13.164 61.738 1.00 50.56 203 LEU A CA 1
ATOM 1579 C C . LEU A 1 203 ? -11.622 -14.399 61.424 1.00 50.56 203 LEU A C 1
ATOM 1581 O O . LEU A 1 203 ? -12.544 -14.690 62.178 1.00 50.56 203 LEU A O 1
ATOM 1585 N N . LEU A 1 204 ? -11.320 -15.137 60.350 1.00 47.84 204 LEU A N 1
ATOM 1586 C CA . LEU A 1 204 ? -12.036 -16.368 59.993 1.00 47.84 204 LEU A CA 1
ATOM 1587 C C . LEU A 1 204 ? -11.612 -17.576 60.844 1.00 47.84 204 LEU A C 1
ATOM 1589 O O . LEU A 1 204 ? -12.461 -18.392 61.192 1.00 47.84 204 LEU A O 1
ATOM 1593 N N . THR A 1 205 ? -10.338 -17.678 61.236 1.00 52.31 205 THR A N 1
ATOM 1594 C CA . THR A 1 205 ? -9.870 -18.760 62.124 1.00 52.31 205 THR A CA 1
ATOM 1595 C C . THR A 1 205 ? -10.325 -18.581 63.572 1.00 52.31 205 THR A C 1
ATOM 1597 O O . THR A 1 205 ? -10.592 -19.570 64.247 1.00 52.31 205 THR A O 1
ATOM 1600 N N . ASP A 1 206 ? -10.490 -17.338 64.034 1.00 51.06 206 ASP A N 1
ATOM 1601 C CA . ASP A 1 206 ? -10.947 -17.040 65.401 1.00 51.06 206 ASP A CA 1
ATOM 1602 C C . ASP A 1 206 ? -12.472 -17.228 65.585 1.00 51.06 206 ASP A C 1
ATOM 1604 O O . ASP A 1 206 ? -12.964 -17.238 66.715 1.00 51.06 206 ASP A O 1
ATOM 1608 N N . TRP A 1 207 ? -13.232 -17.393 64.492 1.00 45.69 207 TRP A N 1
ATOM 1609 C CA . TRP A 1 207 ? -14.685 -17.639 64.513 1.00 45.69 207 TRP A CA 1
ATOM 1610 C C . TRP A 1 207 ? -15.059 -19.130 64.444 1.00 45.69 207 TRP A C 1
ATOM 1612 O O . TRP A 1 207 ? -16.187 -19.485 64.757 1.00 45.69 207 TRP A O 1
ATOM 1622 N N . TRP A 1 208 ? -14.118 -20.008 64.076 1.00 43.38 208 TRP A N 1
ATOM 1623 C CA . TRP A 1 208 ? -14.312 -21.469 64.020 1.00 43.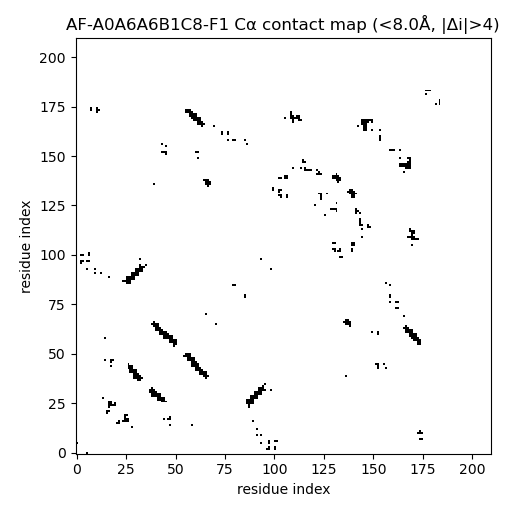38 208 TRP A CA 1
ATOM 1624 C C . TRP A 1 208 ? -13.768 -22.215 65.253 1.00 43.38 208 TRP A C 1
ATOM 1626 O O . TRP A 1 208 ? -13.801 -23.442 65.300 1.00 43.38 208 TRP A O 1
ATOM 1636 N N . GLY A 1 209 ? -13.241 -21.479 66.238 1.00 53.50 209 GLY A N 1
ATOM 1637 C CA . GLY A 1 209 ? -12.644 -22.014 67.467 1.00 53.50 209 GLY A CA 1
ATOM 1638 C C . GLY A 1 209 ? -13.379 -21.649 68.762 1.00 53.50 209 GLY A C 1
ATOM 1639 O O . GLY A 1 209 ? -12.779 -21.758 69.830 1.00 53.50 209 GLY A O 1
ATOM 1640 N N . ARG A 1 210 ? -14.634 -21.185 68.689 1.00 46.06 210 ARG A N 1
ATOM 1641 C CA . ARG A 1 210 ? -15.525 -20.996 69.845 1.00 46.06 210 ARG A CA 1
ATOM 1642 C C . ARG A 1 210 ? -16.849 -21.706 69.636 1.00 46.06 210 ARG A C 1
ATOM 1644 O O . ARG A 1 210 ? -17.356 -21.640 68.498 1.00 46.06 210 ARG A O 1
#

Mean predicted aligned error: 8.76 Å

Sequence (210 aa):
IDSRTRFKQGLFSLFIHQSGLQGQKAGVFFLNNPSNGGTHIVVFASGLRLDAASRTVVLDTAVLVLTREIMSHILGFIQDLHSKKSPDIAAINIDDEELQLWKETLPAFVERCRTWNHRPSYEYVKTSKVPLSTAYGETPLCSCGNGKGLDDVVAKFPVLKKAAKFAVRAAISPTFASSFVEQLFQGQEAPPTEGKARKFFRLLTDWWGR

Secondary structure (DSSP, 8-state):
--HHHHHHHHHHHHHHHHHTTTSSPPSEEEEEETTTTEEEEEEEEEEEEEETTTTEEEEEEEEEE--HHHHHHHHHHHHHHHSS-SS-EEEEE--HHHHHHHHHHHHHHHHTT--SPPPTT-HHHHHT-SSS--STT--SS-GGGTTTT-HHHHHH-GGGGGTGGG-EEEEE------TTTS----PPPPPP--SHHHHHHHHHHTTS--

Nearest PDB structures (foldseek):
  1zhi-assembly1_A  TM=4.593E-01  e=1.707E+00  Saccharomyces cerevisiae
  1m4z-assembly1_A  TM=3.060E-01  e=3.679E-01  Saccharomyces cerevisiae

Organism: NCBI:txid1176127

Foldseek 3Di:
DDLVVLLLVVLVVQVCQCVCVVPHRAQKEFAFAPVADTGFKIWGFLHWDQPVVVRFIWGWTKMFGQAPVCCVQCVVLVVVCPPPPFGHYYYDHDHLSNLLVCLQCFQVQQVVVDPFDADPCWQCVVCVDQQSDSDRRDHRDILRQQLPPCPSSCVVTVSCVSVSRRIGIGTHTRDDDDPVPDDDDDPDDDPPPPDPVVVVVVVVVVVVPD